Protein AF-A0A2S4LF96-F1 (afdb_monomer_lite)

Structure (mmCIF, N/CA/C/O backbone):
data_AF-A0A2S4LF96-F1
#
_entry.id   AF-A0A2S4LF96-F1
#
loop_
_atom_site.group_PDB
_atom_site.id
_atom_site.type_symbol
_atom_site.label_atom_id
_atom_site.label_alt_id
_atom_site.label_comp_id
_atom_site.label_asym_id
_atom_site.label_entity_id
_atom_site.label_seq_id
_atom_site.pdbx_PDB_ins_code
_atom_site.Cartn_x
_atom_site.Cartn_y
_atom_site.Cartn_z
_atom_site.occupancy
_atom_site.B_iso_or_equiv
_atom_site.auth_seq_id
_atom_site.auth_comp_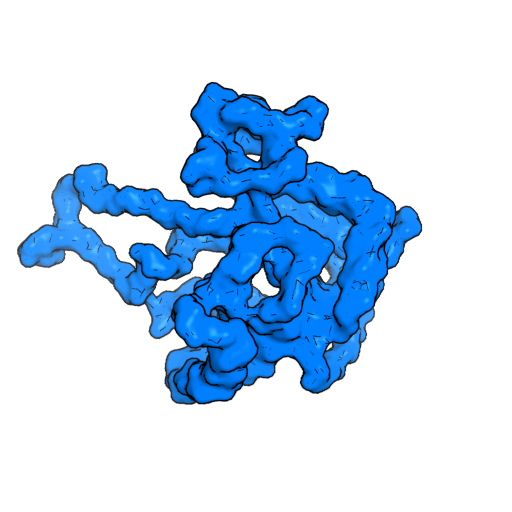id
_atom_site.auth_asym_id
_atom_site.auth_atom_id
_atom_site.pdbx_PDB_model_num
ATOM 1 N N . MET A 1 1 ? 20.107 1.970 29.780 1.00 40.75 1 MET A N 1
ATOM 2 C CA . MET A 1 1 ? 20.624 3.164 29.077 1.00 40.75 1 MET A CA 1
ATOM 3 C C . MET A 1 1 ? 21.604 2.679 28.027 1.00 40.75 1 MET A C 1
ATOM 5 O O . MET A 1 1 ? 22.740 2.392 28.362 1.00 40.75 1 MET A O 1
ATOM 9 N N . THR A 1 2 ? 21.141 2.461 26.798 1.00 47.41 2 THR A N 1
ATOM 10 C CA . THR A 1 2 ? 22.021 2.144 25.666 1.00 47.41 2 THR A CA 1
ATOM 11 C C . THR A 1 2 ? 22.550 3.448 25.090 1.00 47.41 2 THR A C 1
ATOM 13 O O . THR A 1 2 ? 21.786 4.395 24.893 1.00 47.41 2 THR A O 1
ATOM 16 N N . ASP A 1 3 ? 23.859 3.491 24.892 1.00 45.22 3 ASP A N 1
ATOM 17 C CA . ASP A 1 3 ? 24.618 4.649 24.450 1.00 45.22 3 ASP A CA 1
ATOM 18 C C . ASP A 1 3 ? 24.079 5.200 23.118 1.00 45.22 3 ASP A C 1
ATOM 20 O O . ASP A 1 3 ? 24.112 4.536 22.082 1.00 45.22 3 ASP A O 1
ATOM 24 N N . ARG A 1 4 ? 23.534 6.423 23.159 1.00 52.03 4 ARG A N 1
ATOM 25 C CA . ARG A 1 4 ? 22.997 7.140 21.990 1.00 52.03 4 ARG A CA 1
ATOM 26 C C . ARG A 1 4 ? 24.105 7.634 21.045 1.00 52.03 4 ARG A C 1
ATOM 28 O O . ARG A 1 4 ? 23.781 8.244 20.031 1.00 52.03 4 ARG A O 1
ATOM 35 N N . THR A 1 5 ? 25.381 7.405 21.365 1.00 52.53 5 THR A N 1
ATOM 36 C CA . THR A 1 5 ? 26.528 7.933 20.609 1.00 52.53 5 THR A CA 1
ATOM 37 C C . THR A 1 5 ? 27.086 6.984 19.547 1.00 52.53 5 THR A C 1
ATOM 39 O O . THR A 1 5 ? 27.978 7.381 18.799 1.00 52.53 5 THR A O 1
ATOM 42 N N . ALA A 1 6 ? 26.538 5.769 19.397 1.00 58.22 6 ALA A N 1
ATOM 43 C CA . ALA A 1 6 ? 26.890 4.907 18.269 1.00 58.22 6 ALA A CA 1
ATOM 44 C C . ALA A 1 6 ? 26.512 5.607 16.939 1.00 58.22 6 ALA A C 1
ATOM 46 O O . ALA A 1 6 ? 25.328 5.911 16.744 1.00 58.22 6 ALA A O 1
ATOM 47 N N . PRO A 1 7 ? 27.465 5.862 16.018 1.00 59.66 7 PRO A N 1
ATOM 48 C CA . PRO A 1 7 ? 27.241 6.675 14.815 1.00 59.66 7 PRO A CA 1
ATOM 49 C C . PRO A 1 7 ? 26.058 6.216 13.950 1.00 59.66 7 PRO A C 1
ATOM 51 O O . PRO A 1 7 ? 25.354 7.046 13.372 1.00 59.66 7 PRO A O 1
ATOM 54 N N . ASP A 1 8 ? 25.797 4.908 13.917 1.00 64.81 8 ASP A N 1
ATOM 55 C CA . ASP A 1 8 ? 24.712 4.310 13.133 1.00 64.81 8 ASP A CA 1
ATOM 56 C C . ASP A 1 8 ? 23.321 4.573 13.728 1.00 64.81 8 ASP A C 1
ATOM 58 O O . ASP A 1 8 ? 22.342 4.719 12.993 1.00 64.81 8 ASP A O 1
ATOM 62 N N . LEU A 1 9 ? 23.208 4.698 15.057 1.00 70.94 9 LEU A N 1
ATOM 63 C CA . LEU A 1 9 ? 21.930 4.991 15.711 1.00 70.94 9 LEU A CA 1
ATOM 64 C C . LEU A 1 9 ? 21.520 6.451 15.525 1.00 70.94 9 LEU A C 1
ATOM 66 O O . LEU A 1 9 ? 20.331 6.724 15.380 1.00 70.94 9 LEU A O 1
ATOM 70 N N . ALA A 1 10 ? 22.483 7.377 15.467 1.00 68.19 10 ALA A N 1
ATOM 71 C CA . ALA A 1 10 ? 22.222 8.812 15.325 1.00 68.19 10 ALA A CA 1
ATOM 72 C C . ALA A 1 10 ? 21.466 9.178 14.032 1.00 68.19 10 ALA A C 1
ATOM 74 O O . ALA A 1 10 ? 20.833 10.230 13.964 1.00 68.19 10 ALA A O 1
ATOM 75 N N . ARG A 1 11 ? 21.515 8.314 13.010 1.00 70.75 11 ARG A N 1
ATOM 76 C CA . ARG A 1 11 ? 20.823 8.492 11.720 1.00 70.75 11 ARG A CA 1
ATOM 77 C C . ARG A 1 11 ? 19.656 7.521 11.520 1.00 70.75 11 ARG A C 1
ATOM 79 O O . ARG A 1 11 ? 19.075 7.481 10.439 1.00 70.75 11 ARG A O 1
ATOM 86 N N . SER A 1 12 ? 19.320 6.730 12.537 1.00 73.62 12 SER A N 1
ATOM 87 C CA . SER A 1 12 ? 18.297 5.691 12.451 1.00 73.62 12 SER A CA 1
ATOM 88 C C . SER A 1 12 ? 16.893 6.227 12.746 1.00 73.62 12 SER A C 1
ATOM 90 O O . SER A 1 12 ? 16.686 6.999 13.683 1.00 73.62 12 SER A O 1
ATOM 92 N N . ASP A 1 13 ? 15.899 5.720 12.010 1.00 73.50 13 ASP A N 1
ATOM 93 C CA . ASP A 1 13 ? 14.475 5.945 12.286 1.00 73.50 13 ASP A CA 1
ATOM 94 C C . ASP A 1 13 ? 14.030 5.383 13.649 1.00 73.50 13 ASP A C 1
ATOM 96 O O . ASP A 1 13 ? 13.003 5.793 14.192 1.00 73.50 13 ASP A O 1
ATOM 100 N N . MET A 1 14 ? 14.812 4.469 14.234 1.00 76.00 14 MET A N 1
ATOM 101 C CA . MET A 1 14 ? 14.529 3.858 15.532 1.00 76.00 14 MET A CA 1
ATOM 102 C C . MET A 1 14 ? 14.480 4.877 16.673 1.00 76.00 14 MET A C 1
ATOM 104 O O . MET A 1 14 ? 13.735 4.665 17.629 1.00 76.00 14 MET A O 1
ATOM 108 N N . LEU A 1 15 ? 15.223 5.986 16.576 1.00 74.19 15 LEU A N 1
ATOM 109 C CA . LEU A 1 15 ? 15.225 7.023 17.611 1.00 74.19 15 LEU A CA 1
ATOM 110 C C . LEU A 1 15 ? 13.883 7.760 17.727 1.00 74.19 15 LEU A C 1
ATOM 112 O O . LEU A 1 15 ? 13.587 8.296 18.792 1.00 74.19 15 LEU A O 1
ATOM 116 N N . GLN A 1 16 ? 13.054 7.736 16.679 1.00 70.31 16 GLN A N 1
ATOM 117 C CA . GLN A 1 16 ? 11.720 8.347 16.675 1.00 70.31 16 GLN A CA 1
ATOM 118 C C . GLN A 1 16 ? 10.630 7.426 17.248 1.00 70.31 16 GLN A C 1
ATOM 120 O O . GLN A 1 16 ? 9.484 7.840 17.395 1.00 70.31 16 GLN A O 1
ATOM 125 N N . ARG A 1 17 ? 10.945 6.161 17.565 1.00 68.25 17 ARG A N 1
ATOM 126 C CA . ARG A 1 17 ? 9.957 5.163 18.012 1.00 68.25 17 ARG A CA 1
ATOM 127 C C . ARG A 1 17 ? 10.186 4.760 19.470 1.00 68.25 17 ARG A C 1
ATOM 129 O O . ARG A 1 17 ? 11.329 4.772 19.930 1.00 68.25 17 ARG A O 1
ATOM 136 N N . PRO A 1 18 ? 9.146 4.326 20.206 1.00 66.12 18 PRO A N 1
ATOM 137 C CA . PRO A 1 18 ? 9.334 3.744 21.530 1.00 66.12 18 PRO A CA 1
ATOM 138 C C . PRO A 1 18 ? 10.304 2.543 21.505 1.00 66.12 18 PRO A C 1
ATOM 140 O O . PRO A 1 18 ? 10.209 1.709 20.591 1.00 66.12 18 PRO A O 1
ATOM 143 N N . PRO A 1 19 ? 11.201 2.424 22.506 1.00 70.88 19 PRO A N 1
ATOM 144 C CA . PRO A 1 19 ? 11.263 3.240 23.728 1.00 70.88 19 PRO A CA 1
ATOM 145 C C . PRO A 1 19 ? 12.114 4.525 23.618 1.00 70.88 19 PRO A C 1
ATOM 147 O O . PRO A 1 19 ? 12.316 5.195 24.625 1.00 70.88 19 PRO A O 1
ATOM 150 N N . HIS A 1 20 ? 12.659 4.863 22.445 1.00 75.06 20 HIS A N 1
ATOM 151 C CA . HIS A 1 20 ? 13.590 5.988 22.284 1.00 75.06 20 HIS A CA 1
ATOM 152 C C . HIS A 1 20 ? 12.900 7.340 22.069 1.00 75.06 20 HIS A C 1
ATOM 154 O O . HIS A 1 20 ? 13.355 8.337 22.636 1.00 75.06 20 HIS A O 1
ATOM 160 N N . GLY A 1 21 ? 11.837 7.352 21.263 1.00 69.88 21 GLY A N 1
ATOM 161 C CA . GLY A 1 21 ? 10.990 8.513 20.996 1.00 69.88 21 GLY A CA 1
ATOM 162 C C . GLY A 1 21 ? 9.854 8.655 22.010 1.00 69.88 21 GLY A C 1
ATOM 163 O O . GLY A 1 21 ? 9.464 7.683 22.665 1.00 69.88 21 GLY A O 1
ATOM 164 N N . ALA A 1 22 ? 9.317 9.870 22.137 1.00 70.56 22 ALA A N 1
ATOM 165 C CA . ALA A 1 22 ? 8.169 10.135 22.995 1.00 70.56 22 ALA A CA 1
ATOM 166 C C . ALA A 1 22 ? 6.929 9.386 22.485 1.00 70.56 22 ALA A C 1
ATOM 168 O O . ALA A 1 22 ? 6.637 9.378 21.291 1.00 70.56 22 ALA A O 1
ATOM 169 N N . ALA A 1 23 ? 6.188 8.756 23.397 1.00 69.06 23 ALA A N 1
ATOM 170 C CA . ALA A 1 23 ? 4.899 8.173 23.061 1.00 69.06 23 ALA A CA 1
ATOM 171 C C . ALA A 1 23 ? 3.833 9.274 23.020 1.00 69.06 23 ALA A C 1
ATOM 173 O O . ALA A 1 23 ? 3.643 10.000 23.998 1.00 69.06 23 ALA A O 1
ATOM 174 N N . THR A 1 24 ? 3.107 9.374 21.910 1.00 68.62 24 THR A N 1
ATOM 175 C CA . THR A 1 24 ? 1.943 10.257 21.808 1.00 68.62 24 THR A CA 1
ATOM 176 C C . THR A 1 24 ? 0.766 9.641 22.562 1.00 68.62 24 THR A C 1
ATOM 178 O O . THR A 1 24 ? 0.486 8.446 22.444 1.00 68.62 24 THR A O 1
ATOM 181 N N . ARG A 1 25 ? 0.060 10.450 23.359 1.00 68.88 25 ARG A N 1
ATOM 182 C CA . ARG A 1 25 ? -1.119 9.999 24.106 1.00 68.88 25 ARG A CA 1
ATOM 183 C C . ARG A 1 25 ? -2.255 9.655 23.140 1.00 68.88 25 ARG A C 1
ATOM 185 O O . ARG A 1 25 ? -2.667 10.493 22.345 1.00 68.88 25 ARG A O 1
ATOM 192 N N . ALA A 1 26 ? -2.792 8.442 23.254 1.00 70.50 26 ALA A N 1
ATOM 193 C CA . ALA A 1 26 ? -3.979 8.036 22.510 1.00 70.50 26 ALA A CA 1
ATOM 194 C C . ALA A 1 26 ? -5.207 8.866 22.926 1.00 70.50 26 ALA A C 1
ATOM 196 O O . ALA A 1 26 ? -5.376 9.204 24.103 1.00 70.50 26 ALA A O 1
ATOM 197 N N . THR A 1 27 ? -6.079 9.162 21.963 1.00 78.00 27 THR A N 1
ATOM 198 C CA . THR A 1 27 ? -7.380 9.806 22.195 1.00 78.00 27 THR A CA 1
ATOM 199 C C . THR A 1 27 ? -8.500 8.939 21.619 1.00 78.00 27 THR A C 1
ATOM 201 O O . THR A 1 27 ? -8.236 7.956 20.930 1.00 78.00 27 THR A O 1
ATOM 204 N N . THR A 1 28 ? -9.754 9.289 21.904 1.00 79.06 28 THR A N 1
ATOM 205 C CA . THR A 1 28 ? -10.934 8.635 21.314 1.00 79.06 28 THR A CA 1
ATOM 206 C C . THR A 1 28 ? -11.357 9.249 19.979 1.00 79.06 28 THR A C 1
ATOM 208 O O . THR A 1 28 ? -12.313 8.773 19.369 1.00 79.06 28 THR A O 1
ATOM 211 N N . ARG A 1 29 ? -10.687 10.314 19.520 1.00 84.12 29 ARG A N 1
ATOM 212 C CA . ARG A 1 29 ? -10.987 10.929 18.225 1.00 84.12 29 ARG A CA 1
ATOM 213 C C . ARG A 1 29 ? -10.381 10.087 17.096 1.00 84.12 29 ARG A C 1
ATOM 215 O O . ARG A 1 29 ? -9.238 9.650 17.238 1.00 84.12 29 ARG A O 1
ATOM 222 N N . PRO A 1 30 ? -11.107 9.887 15.979 1.00 87.06 30 PRO A N 1
ATOM 223 C CA . PRO A 1 30 ? -10.528 9.372 14.743 1.00 87.06 30 PRO A CA 1
ATOM 224 C C . PRO A 1 30 ? -9.278 10.162 14.356 1.00 87.06 30 PRO A C 1
ATOM 226 O O . PRO A 1 30 ? -9.307 11.393 14.38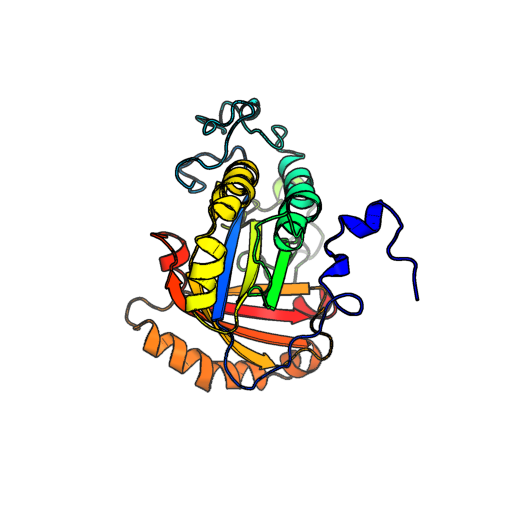4 1.00 87.06 30 PRO A O 1
ATOM 229 N N . LEU A 1 31 ? -8.207 9.469 13.972 1.00 91.38 31 LEU A N 1
ATOM 230 C CA . LEU A 1 31 ? -7.042 10.126 13.383 1.00 91.38 31 LEU A CA 1
ATOM 231 C C . LEU A 1 31 ? -7.355 10.554 11.949 1.00 91.38 31 LEU A C 1
ATOM 233 O O . LEU A 1 31 ? -8.162 9.922 11.254 1.00 91.38 31 LEU A O 1
ATOM 237 N N . ILE A 1 32 ? -6.679 11.607 11.499 1.00 95.31 32 ILE A N 1
ATOM 238 C CA . ILE A 1 32 ? -6.633 11.957 10.083 1.00 95.31 32 ILE A CA 1
ATOM 239 C C . ILE A 1 32 ? -5.425 11.262 9.474 1.00 95.31 32 ILE A C 1
ATOM 241 O O . ILE A 1 32 ? -4.334 11.279 10.041 1.00 95.31 32 ILE A O 1
ATOM 245 N N . VAL A 1 33 ? -5.623 10.611 8.334 1.00 95.56 33 VAL A N 1
ATOM 246 C CA . VAL A 1 33 ? -4.593 9.789 7.705 1.00 95.56 33 VAL A CA 1
ATOM 247 C C . VAL A 1 33 ? -4.446 10.115 6.230 1.00 95.56 33 VAL A C 1
ATOM 249 O O . VAL A 1 33 ? -5.430 10.428 5.558 1.00 95.56 33 VAL A O 1
ATOM 252 N N . THR A 1 34 ? -3.230 9.981 5.710 1.00 95.38 34 THR A N 1
ATOM 253 C CA . THR A 1 34 ? -2.961 9.945 4.268 1.00 95.38 34 THR A CA 1
ATOM 254 C C . THR A 1 34 ? -2.674 8.499 3.844 1.00 95.38 34 THR A C 1
ATOM 256 O O . THR A 1 34 ? -1.548 8.010 3.977 1.00 95.38 34 THR A O 1
ATOM 259 N N . PRO A 1 35 ? -3.707 7.748 3.411 1.00 96.38 35 PRO A N 1
ATOM 260 C CA . PRO A 1 35 ? -3.528 6.424 2.837 1.00 96.38 35 PRO A CA 1
ATOM 261 C C . PRO A 1 35 ? -2.989 6.530 1.407 1.00 96.38 35 PRO A C 1
ATOM 263 O O . PRO A 1 35 ? -3.709 6.864 0.464 1.00 96.38 35 PRO A O 1
ATOM 266 N N . THR A 1 36 ? -1.721 6.184 1.243 1.00 95.69 36 THR A N 1
ATOM 267 C CA . THR A 1 36 ? -0.988 6.328 -0.014 1.00 95.69 36 THR A CA 1
ATOM 268 C C . THR A 1 36 ? -0.689 4.953 -0.592 1.00 95.69 36 THR A C 1
ATOM 270 O O . THR A 1 36 ? 0.225 4.260 -0.153 1.00 95.69 36 THR A O 1
ATOM 273 N N . PHE A 1 37 ? -1.449 4.524 -1.594 1.00 97.25 37 PHE A N 1
ATOM 274 C CA . PHE A 1 37 ? -1.079 3.363 -2.389 1.00 97.25 37 PHE A CA 1
ATOM 275 C C . PHE A 1 37 ? 0.024 3.741 -3.365 1.00 97.25 37 PHE A C 1
ATOM 277 O O . PHE A 1 37 ? -0.059 4.766 -4.037 1.00 97.25 37 PHE A O 1
ATOM 284 N N . VAL A 1 38 ? 1.045 2.896 -3.459 1.00 96.88 38 VAL A N 1
ATOM 285 C CA . VAL A 1 38 ? 2.215 3.153 -4.299 1.00 96.88 38 VAL A CA 1
ATOM 286 C C . VAL A 1 38 ? 2.356 2.077 -5.362 1.00 96.88 38 VAL A C 1
ATOM 288 O O . VAL A 1 38 ? 2.096 0.894 -5.130 1.00 96.88 38 VAL A O 1
ATOM 291 N N . SER A 1 39 ? 2.782 2.485 -6.550 1.00 96.12 39 SER A N 1
ATOM 292 C CA . SER A 1 39 ? 3.259 1.584 -7.596 1.00 96.12 39 SER A CA 1
ATOM 293 C C . SER A 1 39 ? 4.750 1.796 -7.791 1.00 96.12 39 SER A C 1
ATOM 295 O O . SER A 1 39 ? 5.219 2.937 -7.835 1.00 96.12 39 SER A O 1
ATOM 297 N N . ARG A 1 40 ? 5.504 0.700 -7.888 1.00 95.81 40 ARG A N 1
ATOM 298 C CA . ARG A 1 40 ? 6.954 0.788 -8.055 1.00 95.81 40 ARG A CA 1
ATOM 299 C C . ARG A 1 40 ? 7.313 1.430 -9.391 1.00 95.81 40 ARG A C 1
ATOM 301 O O . ARG A 1 40 ? 6.606 1.222 -10.380 1.00 95.81 40 ARG A O 1
ATOM 308 N N . SER A 1 41 ? 8.429 2.146 -9.427 1.00 95.00 41 SER A N 1
ATOM 309 C CA . SER A 1 41 ? 9.128 2.418 -10.684 1.00 95.00 41 SER A CA 1
ATOM 310 C C . SER A 1 41 ? 9.472 1.091 -11.365 1.00 95.00 41 SER A C 1
ATOM 312 O O . SER A 1 41 ? 10.045 0.197 -10.744 1.00 95.00 41 SER A O 1
ATOM 314 N N . ASP A 1 42 ? 9.031 0.925 -12.610 1.00 94.31 42 ASP A N 1
ATOM 315 C CA . ASP A 1 42 ? 9.274 -0.265 -13.424 1.00 94.31 42 ASP A CA 1
ATOM 316 C C . ASP A 1 42 ? 9.177 0.047 -14.925 1.00 94.31 42 ASP A C 1
ATOM 318 O O . ASP A 1 42 ? 8.863 1.169 -15.346 1.00 94.31 42 ASP A O 1
ATOM 322 N N . ASP A 1 43 ? 9.436 -0.985 -15.719 1.00 94.12 43 ASP A N 1
ATOM 323 C CA . ASP A 1 43 ? 9.418 -1.019 -17.176 1.00 94.12 43 ASP A CA 1
ATOM 324 C C . ASP A 1 43 ? 8.012 -1.188 -17.777 1.00 94.12 43 ASP A C 1
ATOM 326 O O . ASP A 1 43 ? 7.860 -1.345 -18.985 1.00 94.12 43 ASP A O 1
ATOM 330 N N . SER A 1 44 ? 6.937 -1.122 -16.982 1.00 92.75 44 SER A N 1
ATOM 331 C CA . SER A 1 44 ? 5.594 -1.334 -17.528 1.00 92.75 44 SER A CA 1
ATOM 332 C C . SER A 1 44 ? 5.204 -0.225 -18.523 1.00 92.75 44 SER A C 1
ATOM 334 O O . SER A 1 44 ? 5.406 0.969 -18.239 1.00 92.75 44 SER A O 1
ATOM 336 N N . PRO A 1 45 ? 4.537 -0.567 -19.643 1.00 91.25 45 PRO A N 1
ATOM 337 C CA . PRO A 1 45 ? 4.011 0.424 -20.576 1.00 91.25 45 PRO A CA 1
ATOM 338 C C . PRO A 1 45 ? 2.866 1.233 -19.940 1.00 91.25 45 PRO A C 1
ATOM 340 O O . PRO A 1 45 ? 2.178 0.763 -19.024 1.00 91.25 45 PRO A O 1
ATOM 343 N N . LEU A 1 46 ? 2.666 2.471 -20.407 1.00 88.00 46 LEU A N 1
ATOM 344 C CA . LEU A 1 46 ? 1.695 3.421 -19.834 1.00 88.00 46 LEU A CA 1
ATOM 345 C C . LEU A 1 46 ? 0.251 2.914 -19.918 1.00 88.00 46 LEU A C 1
ATOM 347 O O . LEU A 1 46 ? -0.538 3.157 -19.010 1.00 88.00 46 LEU A O 1
ATOM 351 N N . GLU A 1 47 ? -0.076 2.154 -20.960 1.00 89.00 47 GLU A N 1
ATOM 352 C CA . GLU A 1 47 ? -1.401 1.574 -21.185 1.00 89.00 47 GLU A CA 1
ATOM 353 C C . GLU A 1 47 ? -1.733 0.477 -20.164 1.00 89.00 47 GLU A C 1
ATOM 355 O O . GLU A 1 47 ? -2.903 0.181 -19.926 1.00 89.00 47 GLU A O 1
ATOM 360 N N . ARG A 1 48 ? -0.710 -0.139 -19.553 1.00 88.62 48 ARG A N 1
ATOM 361 C CA . ARG A 1 48 ? -0.885 -1.161 -18.511 1.00 88.62 48 ARG A CA 1
ATOM 362 C C . ARG A 1 48 ? -0.838 -0.580 -17.109 1.00 88.62 48 ARG A C 1
ATOM 364 O O . ARG A 1 48 ? -1.549 -1.071 -16.234 1.00 88.62 48 ARG A O 1
ATOM 371 N N . ARG A 1 49 ? 0.022 0.416 -16.873 1.00 91.50 49 ARG A N 1
ATOM 372 C CA . ARG A 1 49 ? 0.174 1.047 -15.558 1.00 91.50 49 ARG A CA 1
ATOM 373 C C . ARG A 1 49 ? 0.250 2.569 -15.682 1.00 91.50 49 ARG A C 1
ATOM 375 O O . ARG A 1 49 ? 1.158 3.058 -16.366 1.00 91.50 49 ARG A O 1
ATOM 382 N N . PRO A 1 50 ? -0.618 3.315 -14.974 1.00 91.50 50 PRO A N 1
ATOM 383 C CA . PRO A 1 50 ? -0.556 4.772 -14.952 1.00 91.50 50 PRO A CA 1
ATOM 384 C C . PRO A 1 50 ? 0.775 5.250 -14.370 1.00 91.50 50 PRO A C 1
ATOM 386 O O . PRO A 1 50 ? 1.479 4.499 -13.691 1.00 91.50 50 PRO A O 1
ATOM 389 N N . ARG A 1 51 ? 1.130 6.497 -14.669 1.00 93.06 51 ARG A N 1
ATOM 390 C CA . ARG A 1 51 ? 2.344 7.152 -14.185 1.00 93.06 51 ARG A CA 1
ATOM 391 C C . ARG A 1 51 ? 2.032 8.600 -13.848 1.00 93.06 51 ARG A C 1
ATOM 393 O O . ARG A 1 51 ? 1.423 9.286 -14.669 1.00 93.06 51 ARG A O 1
ATOM 400 N N . ASP A 1 52 ? 2.510 9.055 -12.699 1.00 93.19 52 ASP A N 1
ATOM 401 C CA . ASP A 1 52 ? 2.389 10.455 -12.310 1.00 93.19 52 ASP A CA 1
ATOM 402 C C . ASP A 1 52 ? 3.317 11.349 -13.150 1.00 93.19 52 ASP A C 1
ATOM 404 O O . ASP A 1 52 ? 4.415 10.928 -13.542 1.00 93.19 52 ASP A O 1
ATOM 408 N N . PRO A 1 53 ? 2.919 12.599 -13.441 1.00 90.56 53 PRO A N 1
ATOM 409 C CA . PRO A 1 53 ? 3.789 13.551 -14.119 1.00 90.56 53 PRO A CA 1
ATOM 410 C C . PRO A 1 53 ? 5.125 13.734 -13.383 1.00 90.56 53 PRO A C 1
ATOM 412 O O . PRO A 1 53 ? 5.161 14.052 -12.197 1.00 90.56 53 PRO A O 1
ATOM 415 N N . GLY A 1 54 ? 6.239 13.559 -14.099 1.00 91.38 54 GLY A N 1
ATOM 416 C CA . GLY A 1 54 ? 7.586 13.702 -13.534 1.00 91.38 54 GLY A CA 1
ATOM 417 C C . GLY A 1 54 ? 8.083 12.508 -12.710 1.00 91.38 54 GLY A C 1
ATOM 418 O O . GLY A 1 54 ? 9.206 12.568 -12.223 1.00 91.38 54 GLY A O 1
ATOM 419 N N . SER A 1 55 ? 7.296 11.437 -12.573 1.00 93.88 55 SER A N 1
ATOM 420 C CA . SER A 1 55 ? 7.676 10.208 -11.859 1.00 93.88 55 SER A CA 1
ATOM 421 C C . SER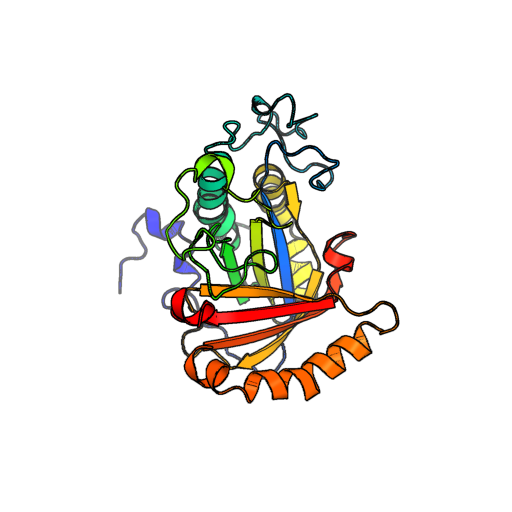 A 1 55 ? 8.280 9.148 -12.788 1.00 93.88 55 SER A C 1
ATOM 423 O O . SER A 1 55 ? 8.289 9.317 -14.015 1.00 93.88 55 SER A O 1
ATOM 425 N N . ASN A 1 56 ? 8.771 8.046 -12.204 1.00 93.88 56 ASN A N 1
ATOM 426 C CA . ASN A 1 56 ? 9.534 6.990 -12.881 1.00 93.88 56 ASN A CA 1
ATOM 427 C C . ASN A 1 56 ? 10.713 7.574 -13.679 1.00 93.88 56 ASN A C 1
ATOM 429 O O . ASN A 1 56 ? 10.739 7.505 -14.913 1.00 93.88 56 ASN A O 1
ATOM 433 N N . VAL A 1 57 ? 11.620 8.262 -12.983 1.00 93.94 57 VAL A N 1
ATOM 434 C CA . VAL A 1 57 ? 12.756 8.956 -13.609 1.00 93.94 57 VAL A CA 1
ATOM 435 C C . VAL A 1 57 ? 13.922 8.022 -13.933 1.00 93.94 57 VAL A C 1
ATOM 437 O O . VAL A 1 57 ? 14.054 6.936 -13.365 1.00 93.94 57 VAL A O 1
ATOM 440 N N . GLY A 1 58 ? 14.766 8.461 -14.861 1.00 91.94 58 GLY A N 1
ATOM 441 C CA . GLY A 1 58 ? 16.066 7.881 -15.153 1.00 91.94 58 GLY A CA 1
ATOM 442 C C . GLY A 1 58 ? 17.192 8.506 -14.343 1.00 91.94 58 GLY A C 1
ATOM 443 O O . GLY A 1 58 ? 16.986 9.393 -13.514 1.00 91.94 58 GLY A O 1
ATOM 444 N N . ARG A 1 59 ? 18.414 8.015 -14.570 1.00 88.38 59 ARG A N 1
ATOM 445 C CA . ARG A 1 59 ? 19.617 8.440 -13.828 1.00 88.38 59 ARG A CA 1
ATOM 446 C C . ARG A 1 59 ? 19.997 9.904 -14.062 1.00 88.38 59 ARG A C 1
ATOM 448 O O . ARG A 1 59 ? 20.736 10.477 -13.272 1.00 88.38 59 ARG A O 1
ATOM 455 N N . ASP A 1 60 ? 19.484 10.501 -15.131 1.00 89.19 60 ASP A N 1
ATOM 456 C CA . ASP A 1 60 ? 19.602 11.925 -15.446 1.00 89.19 60 ASP A CA 1
ATOM 457 C C . ASP A 1 60 ? 18.543 12.794 -14.733 1.00 89.19 60 ASP A C 1
ATOM 459 O O . ASP A 1 60 ? 18.502 14.009 -14.931 1.00 89.19 60 ASP A O 1
ATOM 463 N N . GLY A 1 61 ? 17.671 12.181 -13.922 1.00 88.38 61 GLY A N 1
ATOM 464 C CA . GLY A 1 61 ? 16.589 12.840 -13.194 1.00 88.38 61 GLY A CA 1
ATOM 465 C C . GLY A 1 61 ? 15.367 13.194 -14.047 1.00 88.38 61 GLY A C 1
ATOM 466 O O . GLY A 1 61 ? 14.438 13.826 -13.541 1.00 88.38 61 GLY A O 1
ATOM 467 N N . ARG A 1 62 ? 15.331 12.806 -15.328 1.00 90.31 62 ARG A N 1
ATOM 468 C CA . ARG A 1 62 ? 14.193 13.050 -16.229 1.00 90.31 62 ARG A CA 1
ATOM 469 C C . ARG A 1 62 ? 13.288 11.827 -16.279 1.00 90.31 62 ARG A C 1
ATOM 471 O O . ARG A 1 62 ? 13.745 10.711 -16.085 1.00 90.31 62 ARG A O 1
ATOM 478 N N . SER A 1 63 ? 11.996 12.004 -16.561 1.00 90.06 63 SER A N 1
ATOM 479 C CA . SER A 1 63 ? 11.079 10.864 -16.709 1.00 90.06 63 SER A CA 1
ATOM 480 C C . SER A 1 63 ? 11.577 9.878 -17.768 1.00 90.06 63 SER A C 1
ATOM 482 O O . SER A 1 63 ? 11.817 10.270 -18.911 1.00 90.06 63 SER A O 1
ATOM 484 N N . ALA A 1 64 ? 11.656 8.593 -17.414 1.00 90.69 64 ALA A N 1
ATOM 485 C CA . ALA A 1 64 ? 12.038 7.542 -18.345 1.00 90.69 64 ALA A CA 1
ATOM 486 C C . ALA A 1 64 ? 11.004 7.450 -19.480 1.00 90.69 64 ALA A C 1
ATOM 488 O O . ALA A 1 64 ? 9.795 7.320 -19.249 1.00 90.69 64 ALA A O 1
ATOM 489 N N . MET A 1 65 ? 11.460 7.558 -20.725 1.00 88.19 65 MET A N 1
ATOM 490 C CA . MET A 1 65 ? 10.590 7.526 -21.898 1.00 88.19 65 MET A CA 1
ATOM 491 C C . MET A 1 65 ? 10.489 6.101 -22.433 1.00 88.19 65 MET A C 1
ATOM 493 O O . MET A 1 65 ? 11.504 5.499 -22.756 1.00 88.19 65 MET A O 1
ATOM 497 N N . ARG A 1 66 ? 9.258 5.586 -22.567 1.00 87.81 66 ARG A N 1
ATOM 498 C CA . ARG A 1 66 ? 8.969 4.221 -23.063 1.00 87.81 66 ARG A CA 1
ATOM 499 C C . ARG A 1 66 ? 9.811 3.152 -22.344 1.00 87.81 66 ARG A C 1
ATOM 501 O O . ARG A 1 66 ? 10.595 2.453 -22.988 1.00 87.81 66 ARG A O 1
ATOM 508 N N . PRO A 1 67 ? 9.682 3.044 -21.009 1.00 89.69 67 PRO A N 1
ATOM 509 C CA . PRO A 1 67 ? 10.534 2.158 -20.222 1.00 89.69 67 PRO A CA 1
ATOM 510 C C . PRO A 1 67 ? 10.307 0.671 -20.561 1.00 89.69 67 PRO A C 1
ATOM 512 O O . PRO A 1 67 ? 11.176 -0.141 -20.293 1.00 89.69 67 PRO A O 1
ATOM 515 N N . ASP A 1 68 ? 9.213 0.329 -21.251 1.00 92.38 68 ASP A N 1
ATOM 516 C CA . ASP A 1 68 ? 8.936 -0.996 -21.828 1.00 92.38 68 ASP A CA 1
ATOM 517 C C . ASP A 1 68 ? 9.868 -1.381 -22.988 1.00 92.38 68 ASP A C 1
ATOM 519 O O . ASP A 1 68 ? 9.993 -2.556 -23.326 1.00 92.38 68 ASP A O 1
ATOM 523 N N . ARG A 1 69 ? 10.499 -0.390 -23.625 1.00 92.94 69 ARG A N 1
ATOM 524 C CA . ARG A 1 69 ? 11.471 -0.573 -24.717 1.00 92.94 69 ARG A CA 1
ATOM 525 C C . ARG A 1 69 ? 12.897 -0.250 -24.298 1.00 92.94 69 ARG A C 1
ATOM 527 O O . ARG A 1 69 ? 13.827 -0.719 -24.944 1.00 92.94 69 ARG A O 1
ATOM 534 N N . HIS A 1 70 ? 13.029 0.569 -23.260 1.00 91.81 70 HIS A N 1
ATOM 535 C CA . HIS A 1 70 ? 14.287 1.072 -22.723 1.00 91.81 70 HIS A CA 1
ATOM 536 C C . HIS A 1 70 ? 14.319 0.875 -21.201 1.00 91.81 70 HIS A C 1
ATOM 538 O O . HIS A 1 70 ? 14.292 1.864 -20.459 1.00 91.81 70 HIS A O 1
ATOM 544 N N . PRO A 1 71 ? 14.302 -0.374 -20.703 1.00 92.12 71 PRO A N 1
ATOM 545 C CA . PRO A 1 71 ? 14.313 -0.638 -19.265 1.00 92.12 71 PRO A CA 1
ATOM 546 C C . PRO A 1 71 ? 15.569 -0.073 -18.583 1.00 92.12 71 PRO A C 1
ATOM 548 O O . PRO A 1 71 ? 15.494 0.381 -17.444 1.00 92.12 71 PRO A O 1
ATOM 551 N N . GLU A 1 72 ? 16.692 0.032 -19.305 1.00 93.06 72 GLU A N 1
ATOM 552 C CA . GLU A 1 72 ? 17.931 0.687 -18.867 1.00 93.06 72 GLU A CA 1
ATOM 553 C C . GLU A 1 72 ? 17.760 2.165 -18.487 1.00 93.06 72 GLU A C 1
ATOM 555 O O . GLU A 1 72 ? 18.589 2.722 -17.765 1.00 93.06 72 GLU A O 1
ATOM 560 N N . ALA A 1 73 ? 16.684 2.803 -18.956 1.00 90.69 73 ALA A N 1
ATOM 561 C CA . ALA A 1 73 ? 16.361 4.180 -18.621 1.00 90.69 73 ALA A CA 1
ATOM 562 C C . ALA A 1 73 ? 15.725 4.327 -17.230 1.00 90.69 73 ALA A C 1
ATOM 564 O O . ALA A 1 73 ? 15.621 5.453 -16.754 1.00 90.69 73 ALA A O 1
ATOM 565 N N . VAL A 1 74 ? 15.293 3.245 -16.569 1.00 92.94 74 VAL A N 1
ATOM 566 C CA . VAL A 1 74 ? 14.761 3.301 -15.197 1.00 92.94 74 VAL A CA 1
ATOM 567 C C . VAL A 1 74 ? 15.920 3.475 -14.212 1.00 92.94 74 VAL A C 1
ATOM 569 O O . VAL A 1 74 ? 16.876 2.703 -14.214 1.00 92.94 74 VAL A O 1
ATOM 572 N N . ALA A 1 75 ? 15.852 4.499 -13.355 1.00 93.75 75 ALA A N 1
ATOM 573 C CA . ALA A 1 75 ? 16.964 4.846 -12.469 1.00 93.75 75 ALA A CA 1
ATOM 574 C C . ALA A 1 75 ? 17.314 3.744 -11.462 1.00 93.75 75 ALA A C 1
ATOM 576 O O . ALA A 1 75 ? 18.496 3.486 -11.232 1.00 93.75 75 ALA A O 1
ATOM 577 N N . LEU A 1 76 ? 16.288 3.153 -10.841 1.00 94.06 76 LEU A N 1
ATOM 578 C CA . LEU A 1 76 ? 16.455 2.310 -9.661 1.00 94.06 76 LEU A CA 1
ATOM 579 C C . LEU A 1 76 ? 17.001 0.924 -10.011 1.00 94.06 76 LEU A C 1
ATOM 581 O O . LEU A 1 76 ? 18.078 0.560 -9.552 1.00 94.06 76 LEU A O 1
ATOM 585 N N . GLU A 1 77 ? 16.270 0.174 -10.833 1.00 95.19 77 GLU A N 1
ATOM 586 C CA . GLU A 1 77 ? 16.648 -1.177 -11.236 1.00 95.19 77 GLU A CA 1
ATOM 587 C C . GLU A 1 77 ? 16.134 -1.473 -12.649 1.00 95.19 77 GLU A C 1
ATOM 589 O O . GLU A 1 77 ? 14.918 -1.593 -12.832 1.00 95.19 77 GLU A O 1
ATOM 594 N N . PRO A 1 78 ? 17.027 -1.546 -13.650 1.00 92.44 78 PRO A N 1
ATOM 595 C CA . PRO A 1 78 ? 16.639 -1.841 -15.020 1.00 92.44 78 PRO A CA 1
ATOM 596 C C . PRO A 1 78 ? 16.434 -3.335 -15.304 1.00 92.44 78 PRO A C 1
ATOM 598 O O . PRO A 1 78 ? 15.811 -3.645 -16.314 1.00 92.44 78 PRO A O 1
ATOM 601 N N . ASP A 1 79 ? 16.934 -4.266 -14.477 1.00 94.62 79 ASP A N 1
ATOM 602 C CA . ASP A 1 79 ? 16.671 -5.701 -14.664 1.00 94.62 79 ASP A CA 1
ATOM 603 C C . ASP A 1 79 ? 15.266 -6.058 -14.142 1.00 94.62 79 ASP A C 1
ATOM 605 O O . ASP A 1 79 ? 15.027 -6.015 -12.926 1.00 94.62 79 ASP A O 1
ATOM 609 N N . PRO A 1 80 ? 14.318 -6.474 -15.007 1.00 90.44 80 PRO A N 1
ATOM 610 C CA . PRO A 1 80 ? 12.966 -6.816 -14.572 1.00 90.44 80 PRO A CA 1
ATOM 611 C C . PRO A 1 80 ? 12.914 -7.966 -13.556 1.00 90.44 80 PRO A C 1
ATOM 613 O O . PRO A 1 80 ? 11.944 -8.049 -12.796 1.00 90.44 80 PRO A O 1
ATOM 616 N N . ASN A 1 81 ? 13.939 -8.828 -13.516 1.00 92.75 81 ASN A N 1
ATOM 617 C CA . ASN A 1 81 ? 14.044 -9.930 -12.557 1.00 92.75 81 ASN A CA 1
ATOM 618 C C . ASN A 1 81 ? 14.450 -9.476 -11.150 1.00 92.75 81 ASN A C 1
ATOM 620 O O . ASN A 1 81 ? 14.238 -10.230 -10.207 1.00 92.75 81 ASN A O 1
ATOM 624 N N . LEU A 1 82 ? 15.033 -8.281 -11.008 1.00 96.06 82 LEU A N 1
ATOM 625 C CA . LEU A 1 82 ? 15.479 -7.713 -9.727 1.00 96.06 82 LEU A CA 1
ATOM 626 C C . LEU A 1 82 ? 14.647 -6.498 -9.299 1.00 96.06 82 LEU A C 1
ATOM 628 O O . LEU A 1 82 ? 14.708 -6.054 -8.148 1.00 96.06 82 LEU A O 1
ATOM 632 N N . ALA A 1 83 ? 13.868 -5.934 -10.225 1.00 94.38 83 ALA A N 1
ATOM 633 C CA . ALA A 1 83 ? 13.182 -4.665 -10.031 1.00 94.38 83 ALA A CA 1
ATOM 634 C C . ALA A 1 83 ? 12.201 -4.654 -8.852 1.00 94.38 83 ALA A C 1
ATOM 636 O O . ALA A 1 83 ? 11.952 -3.591 -8.284 1.00 94.38 83 ALA A O 1
ATOM 637 N N . PHE A 1 84 ? 11.619 -5.797 -8.458 1.00 94.88 84 PHE A N 1
ATOM 638 C CA . PHE A 1 84 ? 10.764 -5.828 -7.266 1.00 94.88 84 PHE A CA 1
ATOM 639 C C . PHE A 1 84 ? 11.584 -5.734 -5.986 1.00 94.88 84 PHE A C 1
ATOM 641 O O . PHE A 1 84 ? 11.289 -4.905 -5.134 1.00 94.88 84 PHE A O 1
ATOM 648 N N . GLU A 1 85 ? 12.591 -6.589 -5.865 1.00 96.19 85 GLU A N 1
ATOM 649 C CA . GLU A 1 85 ? 13.411 -6.784 -4.681 1.00 96.19 85 GLU A CA 1
ATOM 650 C C . GLU A 1 85 ? 14.227 -5.529 -4.384 1.00 96.19 85 GLU A C 1
ATOM 652 O O . GLU A 1 85 ? 14.297 -5.084 -3.236 1.00 96.19 85 GLU A O 1
ATOM 657 N N . HIS A 1 86 ? 14.803 -4.921 -5.423 1.00 97.00 86 HIS A N 1
ATOM 658 C CA . HIS A 1 86 ? 15.553 -3.683 -5.274 1.00 97.00 86 HIS A CA 1
ATOM 659 C C . HIS A 1 86 ? 14.623 -2.527 -4.886 1.00 97.00 86 HIS A C 1
ATOM 661 O O . HIS A 1 86 ? 14.929 -1.789 -3.949 1.00 97.00 86 HIS A O 1
ATOM 667 N N . TRP A 1 87 ? 13.449 -2.407 -5.517 1.00 97.19 87 TRP A N 1
ATOM 668 C CA . TRP A 1 87 ? 12.457 -1.409 -5.112 1.00 97.19 87 TRP A CA 1
ATOM 669 C C . TRP A 1 87 ? 11.998 -1.585 -3.665 1.00 97.19 87 TRP A C 1
ATOM 671 O O . TRP A 1 87 ? 11.963 -0.612 -2.912 1.00 97.19 87 TRP A O 1
ATOM 681 N N . ASP A 1 88 ? 11.688 -2.814 -3.263 1.00 96.81 88 ASP A N 1
ATOM 682 C CA . ASP A 1 88 ? 11.236 -3.144 -1.914 1.00 96.81 88 ASP A CA 1
ATOM 683 C C . ASP A 1 88 ? 12.293 -2.759 -0.868 1.00 96.81 88 ASP A C 1
ATOM 685 O O . ASP A 1 88 ? 12.014 -2.030 0.093 1.00 96.81 88 ASP A O 1
ATOM 689 N N . ALA A 1 89 ? 13.546 -3.153 -1.120 1.00 97.06 89 ALA A N 1
ATOM 690 C CA . ALA A 1 89 ? 14.679 -2.807 -0.278 1.00 97.06 89 ALA A CA 1
ATOM 691 C C . ALA A 1 89 ? 14.914 -1.293 -0.227 1.00 97.06 89 ALA A C 1
ATOM 693 O O . ALA A 1 89 ? 15.127 -0.753 0.860 1.00 97.06 89 ALA A O 1
ATOM 694 N N . TYR A 1 90 ? 14.851 -0.599 -1.365 1.00 96.69 90 TYR A N 1
ATOM 695 C CA . TYR A 1 90 ? 15.026 0.849 -1.430 1.00 96.69 90 TYR A CA 1
ATOM 696 C C . TYR A 1 90 ? 13.927 1.574 -0.654 1.00 96.69 90 TYR A C 1
ATOM 698 O O . TYR A 1 90 ? 14.213 2.434 0.185 1.00 96.69 90 TYR A O 1
ATOM 706 N N . TRP A 1 91 ? 12.666 1.193 -0.865 1.00 96.12 91 TRP A N 1
ATOM 707 C CA . TRP A 1 91 ? 11.539 1.820 -0.191 1.00 96.12 91 TRP A CA 1
ATOM 708 C C . TRP A 1 91 ? 11.634 1.654 1.331 1.00 96.12 91 TRP A C 1
ATOM 710 O O . TRP A 1 91 ? 11.477 2.629 2.075 1.00 96.12 91 TRP A O 1
ATOM 720 N N . ARG A 1 92 ? 11.984 0.449 1.800 1.00 93.62 92 ARG A N 1
ATOM 721 C CA . ARG A 1 92 ? 12.091 0.153 3.233 1.00 93.62 92 ARG A CA 1
ATOM 722 C C . ARG A 1 92 ? 13.309 0.789 3.895 1.00 93.62 92 ARG A C 1
ATOM 724 O O . ARG A 1 92 ? 13.209 1.257 5.031 1.00 93.62 92 ARG A O 1
ATOM 731 N N . LYS A 1 93 ? 14.469 0.718 3.234 1.00 92.50 93 LYS A N 1
ATOM 732 C CA . LYS A 1 93 ? 15.786 0.978 3.845 1.00 92.50 93 LYS A CA 1
ATOM 733 C C . LYS A 1 93 ? 16.361 2.351 3.502 1.00 92.50 93 LYS A C 1
ATOM 735 O O . LYS A 1 93 ? 17.248 2.803 4.215 1.00 92.50 93 LYS A O 1
ATOM 740 N N . VAL A 1 94 ? 15.874 3.008 2.447 1.00 91.69 94 VAL A N 1
ATOM 741 C CA . VAL A 1 94 ? 16.380 4.314 1.986 1.00 91.69 94 VAL A CA 1
ATOM 742 C C . VAL A 1 94 ? 15.293 5.381 2.048 1.00 91.69 94 VAL A C 1
ATOM 744 O O . VAL A 1 94 ? 15.475 6.387 2.728 1.00 91.69 94 VAL A O 1
ATOM 747 N N . HIS A 1 95 ? 14.148 5.155 1.401 1.00 92.56 95 HIS A N 1
ATOM 748 C CA . HIS A 1 95 ? 13.048 6.125 1.391 1.00 92.56 95 HIS A CA 1
ATOM 749 C C . HIS A 1 95 ? 12.385 6.256 2.771 1.00 92.56 95 HIS A C 1
ATOM 751 O O . HIS A 1 95 ? 12.225 7.358 3.290 1.00 92.56 95 HIS A O 1
ATOM 757 N N . GLY A 1 96 ? 12.039 5.131 3.404 1.00 88.31 96 GLY A N 1
ATOM 758 C CA . GLY A 1 96 ? 11.323 5.108 4.682 1.00 88.31 96 GLY A CA 1
ATOM 759 C C . GLY A 1 96 ? 11.983 5.891 5.814 1.00 88.31 96 GLY A C 1
ATOM 760 O O . GLY A 1 96 ? 11.308 6.709 6.444 1.00 88.31 96 GLY A O 1
ATOM 761 N N . PRO A 1 97 ? 13.297 5.720 6.055 1.00 86.25 97 PRO A N 1
ATOM 762 C CA . PRO A 1 97 ? 14.006 6.483 7.074 1.00 86.25 97 PRO A CA 1
ATOM 763 C C . PRO A 1 97 ? 13.919 8.003 6.903 1.00 86.25 97 PRO A C 1
ATOM 765 O O . PRO A 1 97 ? 14.021 8.719 7.898 1.00 86.25 97 PRO A O 1
ATOM 768 N N . LYS A 1 98 ? 13.669 8.523 5.689 1.00 84.69 98 LYS A N 1
ATOM 769 C CA . LYS A 1 98 ? 13.577 9.973 5.453 1.00 84.69 98 LYS A CA 1
ATOM 770 C C . LYS A 1 98 ? 12.442 10.638 6.234 1.00 84.69 98 LYS A C 1
ATOM 772 O O . LYS A 1 98 ? 12.617 11.785 6.634 1.00 84.69 98 LYS A O 1
ATOM 777 N N . PHE A 1 99 ? 11.339 9.929 6.495 1.00 79.25 99 PHE A N 1
ATOM 778 C CA . PHE A 1 99 ? 10.214 10.444 7.293 1.00 79.25 99 PHE A CA 1
ATOM 779 C C . PHE A 1 99 ? 10.548 10.592 8.782 1.00 79.25 99 PHE A C 1
ATOM 781 O O . PHE A 1 99 ? 9.935 11.392 9.481 1.00 79.25 99 PHE A O 1
ATOM 788 N N . ALA A 1 100 ? 11.524 9.830 9.275 1.00 74.12 100 ALA A N 1
ATOM 789 C CA . ALA A 1 100 ? 11.969 9.868 10.664 1.00 74.12 100 ALA A CA 1
ATOM 790 C C . ALA A 1 100 ? 13.243 10.714 10.857 1.00 74.12 100 ALA A C 1
ATOM 792 O O . ALA A 1 100 ? 13.536 11.160 11.969 1.00 74.12 100 ALA A O 1
ATOM 793 N N . TYR A 1 101 ? 14.013 10.936 9.789 1.00 78.25 101 TYR A N 1
ATOM 794 C CA . TYR A 1 101 ? 15.255 11.697 9.840 1.00 78.25 101 TYR A CA 1
ATOM 795 C C . TYR A 1 101 ? 14.988 13.197 10.029 1.00 78.25 101 TYR A C 1
ATOM 797 O O . TYR A 1 101 ? 14.526 13.882 9.111 1.00 78.25 101 TYR A O 1
ATOM 805 N N . ALA A 1 102 ? 15.311 13.690 11.227 1.00 74.38 102 ALA A N 1
ATOM 806 C CA . ALA A 1 102 ? 15.245 15.100 11.590 1.00 74.38 102 ALA A CA 1
ATOM 807 C C . ALA A 1 102 ? 16.486 15.833 11.059 1.00 74.38 102 ALA A C 1
ATOM 809 O O . ALA A 1 102 ? 17.548 15.840 11.679 1.00 74.38 102 ALA A O 1
ATOM 810 N N . GLU A 1 103 ? 16.345 16.435 9.885 1.00 75.69 103 GLU A N 1
ATOM 811 C CA . GLU A 1 103 ? 17.355 17.330 9.320 1.00 75.69 103 GLU A CA 1
ATOM 812 C C . GLU A 1 103 ? 17.155 18.749 9.872 1.00 75.69 103 GLU A C 1
ATOM 814 O O . GLU A 1 103 ? 16.008 19.131 10.151 1.00 75.69 103 GLU A O 1
ATOM 819 N N . PRO A 1 104 ? 18.223 19.557 10.008 1.00 79.06 104 PRO A N 1
ATOM 820 C CA . PRO A 1 104 ? 18.087 20.965 10.362 1.00 79.06 104 PRO A CA 1
ATOM 821 C C . PRO A 1 104 ? 17.026 21.682 9.510 1.00 79.06 104 PRO A C 1
ATOM 823 O O . PRO A 1 104 ? 17.100 21.687 8.285 1.00 79.06 104 PRO A O 1
ATOM 826 N N . GLY A 1 105 ? 16.034 22.286 10.170 1.00 76.56 105 GLY A N 1
ATOM 827 C CA . GLY A 1 105 ? 14.957 23.035 9.512 1.00 76.56 105 GLY A CA 1
ATOM 828 C C . GLY A 1 105 ? 13.709 22.229 9.136 1.00 76.56 105 GLY A C 1
ATOM 829 O O . GLY A 1 105 ? 12.779 22.818 8.598 1.00 76.56 105 GLY A O 1
ATOM 830 N N . THR A 1 106 ? 13.647 20.927 9.440 1.00 76.25 106 THR A N 1
ATOM 831 C CA . THR A 1 106 ? 12.434 20.108 9.228 1.00 76.25 106 THR A CA 1
ATOM 832 C C . THR A 1 106 ? 11.587 19.967 10.492 1.00 76.25 106 THR A C 1
ATOM 834 O O . THR A 1 106 ? 12.120 19.854 11.597 1.00 76.25 106 THR A O 1
ATOM 837 N N . GLN A 1 107 ? 10.261 19.952 10.330 1.00 77.38 107 GLN A N 1
ATOM 838 C CA . GLN A 1 107 ? 9.289 19.735 11.407 1.00 77.38 107 GLN A CA 1
ATOM 839 C C . GLN A 1 107 ? 8.449 18.487 11.111 1.00 77.38 107 GLN A C 1
ATOM 841 O O . GLN A 1 107 ? 7.463 18.541 10.377 1.00 77.38 107 GLN A O 1
ATOM 846 N N . ASN A 1 108 ? 8.866 17.347 11.669 1.00 76.88 108 ASN A N 1
ATOM 847 C CA . ASN A 1 108 ? 8.193 16.049 11.497 1.00 76.88 108 ASN A CA 1
ATOM 848 C C . ASN A 1 108 ? 7.385 15.625 12.739 1.00 76.88 108 ASN A C 1
ATOM 850 O O . ASN A 1 108 ? 6.796 14.549 12.752 1.00 76.88 108 ASN A O 1
ATOM 854 N N . ASP A 1 109 ? 7.339 16.457 13.780 1.00 79.50 109 ASP A N 1
ATOM 855 C CA . ASP A 1 109 ? 6.652 16.213 15.059 1.00 79.50 109 ASP A CA 1
ATOM 856 C C . ASP A 1 109 ? 5.130 16.043 14.920 1.00 79.50 109 ASP A C 1
ATOM 858 O O . ASP A 1 109 ? 4.478 15.470 15.792 1.00 79.50 109 ASP A O 1
ATOM 862 N N . ARG A 1 110 ? 4.567 16.498 13.797 1.00 86.31 110 ARG A N 1
ATOM 863 C CA . ARG A 1 110 ? 3.152 16.337 13.438 1.00 86.31 110 ARG A CA 1
ATOM 864 C C . ARG A 1 110 ? 2.806 14.974 12.838 1.00 86.31 110 ARG A C 1
ATOM 866 O O . ARG A 1 110 ? 1.630 14.616 12.786 1.00 86.31 110 ARG A O 1
ATOM 873 N N . VAL A 1 111 ? 3.803 14.197 12.411 1.00 86.19 111 VAL A N 1
ATOM 874 C CA . VAL A 1 111 ? 3.602 12.815 11.963 1.00 86.19 111 VAL A CA 1
ATOM 875 C C . VAL A 1 111 ? 3.528 11.911 13.190 1.00 86.19 111 VAL A C 1
ATOM 877 O O . VAL A 1 111 ? 4.540 11.568 13.795 1.00 86.19 111 VAL A O 1
ATOM 880 N N . LEU A 1 112 ? 2.316 11.494 13.553 1.00 84.62 112 LEU A N 1
ATOM 881 C CA . LEU A 1 112 ? 2.085 10.647 14.727 1.00 84.62 112 LEU A CA 1
ATOM 882 C C . LEU A 1 112 ? 2.492 9.193 14.487 1.00 84.62 112 LEU A C 1
ATOM 884 O O . LEU A 1 112 ? 2.870 8.478 15.416 1.00 84.62 112 LEU A O 1
ATOM 888 N N . ARG A 1 113 ? 2.354 8.734 13.243 1.00 84.44 113 ARG A N 1
ATOM 889 C CA . ARG A 1 113 ? 2.670 7.368 12.832 1.00 84.44 113 ARG A CA 1
ATOM 890 C C . ARG A 1 113 ? 2.960 7.329 11.343 1.00 84.44 113 ARG A C 1
ATOM 892 O O . ARG A 1 113 ? 2.260 7.974 10.572 1.00 84.44 113 ARG A O 1
ATOM 899 N N . TYR A 1 114 ? 3.939 6.518 10.962 1.00 87.62 114 TYR A N 1
ATOM 900 C CA . TYR A 1 114 ? 4.203 6.153 9.578 1.00 87.62 114 TYR A CA 1
ATOM 901 C C . TYR A 1 114 ? 4.399 4.642 9.481 1.00 87.62 114 TYR A C 1
ATOM 903 O O . TYR A 1 114 ? 5.352 4.111 10.057 1.00 87.62 114 TYR A O 1
ATOM 911 N N . ASP A 1 115 ? 3.514 3.974 8.743 1.00 89.31 115 ASP A N 1
ATOM 912 C CA . ASP A 1 115 ? 3.671 2.571 8.379 1.00 89.31 115 ASP A CA 1
ATOM 913 C C . ASP A 1 115 ? 3.966 2.440 6.886 1.00 89.31 115 ASP A C 1
ATOM 915 O O . ASP A 1 115 ? 3.300 3.044 6.041 1.00 89.31 115 ASP A O 1
ATOM 919 N N . GLN A 1 116 ? 4.937 1.585 6.576 1.00 92.44 116 GLN A N 1
ATOM 920 C CA . GLN A 1 116 ? 5.197 1.088 5.232 1.00 92.44 116 GLN A CA 1
ATOM 921 C C . GLN A 1 116 ? 4.702 -0.351 5.154 1.00 92.44 116 GLN A C 1
ATOM 923 O O . GLN A 1 116 ? 5.231 -1.235 5.830 1.00 92.44 116 GLN A O 1
ATOM 928 N N . VAL A 1 117 ? 3.677 -0.585 4.344 1.00 95.00 117 VAL A N 1
ATOM 929 C CA . VAL A 1 117 ? 3.118 -1.911 4.100 1.00 95.00 117 VAL A CA 1
ATOM 930 C C . VAL A 1 117 ? 3.569 -2.371 2.724 1.00 95.00 117 VAL A C 1
ATOM 932 O O . VAL A 1 117 ? 3.111 -1.888 1.685 1.00 95.00 117 VAL A O 1
ATOM 935 N N . HIS A 1 118 ? 4.494 -3.320 2.745 1.00 95.88 118 HIS A N 1
ATOM 936 C CA . HIS A 1 118 ? 5.089 -3.920 1.564 1.00 95.88 118 HIS A CA 1
ATOM 937 C C . HIS A 1 118 ? 4.231 -5.085 1.084 1.00 95.88 118 HIS A C 1
ATOM 939 O O . HIS A 1 118 ? 3.759 -5.901 1.881 1.00 95.88 118 HIS A O 1
ATOM 945 N N . ARG A 1 119 ? 4.000 -5.170 -0.228 1.00 94.88 119 ARG A N 1
ATOM 946 C CA . ARG A 1 119 ? 3.235 -6.279 -0.790 1.00 94.88 119 ARG A CA 1
ATOM 947 C C . ARG A 1 119 ? 4.040 -7.573 -0.685 1.00 94.88 119 ARG A C 1
ATOM 949 O O . ARG A 1 119 ? 5.111 -7.697 -1.265 1.00 94.88 119 ARG A O 1
ATOM 956 N N . VAL A 1 120 ? 3.438 -8.599 -0.095 1.00 93.56 120 VAL A N 1
ATOM 957 C CA . VAL A 1 120 ? 3.911 -9.979 -0.248 1.00 93.56 120 VAL A CA 1
ATOM 958 C C . VAL A 1 120 ? 3.393 -10.512 -1.583 1.00 93.56 120 VAL A C 1
ATOM 960 O O . VAL A 1 120 ? 2.186 -10.672 -1.765 1.00 93.56 120 VAL A O 1
ATOM 963 N N . ALA A 1 121 ? 4.283 -10.741 -2.554 1.00 90.75 121 ALA A N 1
ATOM 964 C CA . ALA A 1 121 ? 3.886 -11.105 -3.918 1.00 90.75 121 ALA A CA 1
ATOM 965 C C . ALA A 1 121 ? 3.052 -12.397 -3.982 1.00 90.75 121 ALA A C 1
ATOM 967 O O . ALA A 1 121 ? 2.107 -12.461 -4.773 1.00 90.75 121 ALA A O 1
ATOM 968 N N . SER A 1 122 ? 3.384 -13.367 -3.125 1.00 90.38 122 SER A N 1
ATOM 969 C CA . SER A 1 122 ? 2.712 -14.659 -2.951 1.00 90.38 122 SER A CA 1
ATOM 970 C C . SER A 1 122 ? 1.513 -14.629 -1.997 1.00 90.38 122 SER A C 1
ATOM 972 O O . SER A 1 122 ? 0.876 -15.660 -1.812 1.00 90.38 122 SER A O 1
ATOM 974 N N . GLY A 1 123 ? 1.214 -13.486 -1.373 1.00 91.25 123 GLY A N 1
ATOM 975 C CA . GLY A 1 123 ? 0.116 -13.381 -0.416 1.00 91.25 123 GLY A CA 1
ATOM 976 C C . GLY A 1 123 ? -1.271 -13.427 -1.077 1.00 91.25 123 GLY A C 1
ATOM 977 O O . GLY A 1 123 ? -1.389 -13.268 -2.300 1.00 91.25 123 GLY A O 1
ATOM 978 N N . PRO A 1 124 ? -2.340 -13.576 -0.273 1.00 90.88 124 PRO A N 1
ATOM 979 C CA . PRO A 1 124 ? -3.714 -13.580 -0.761 1.00 90.88 124 PRO A CA 1
ATOM 980 C C . PRO A 1 124 ? -4.050 -12.355 -1.612 1.00 90.88 124 PRO A C 1
ATOM 982 O O . PRO A 1 124 ? -3.692 -11.220 -1.291 1.00 90.88 124 PRO A O 1
ATOM 985 N N . SER A 1 125 ? -4.820 -12.565 -2.679 1.00 89.00 125 SER A N 1
ATOM 986 C CA . SER A 1 125 ? -5.329 -11.475 -3.513 1.00 89.00 125 SER A CA 1
ATOM 987 C C . SER A 1 125 ? -6.767 -11.725 -3.952 1.00 89.00 125 SER A C 1
ATOM 989 O O . SER A 1 125 ? -7.252 -12.854 -3.950 1.00 89.00 125 SER A O 1
ATOM 991 N N . SER A 1 126 ? -7.459 -10.678 -4.407 1.00 85.19 126 SER A N 1
ATOM 992 C CA . SER A 1 126 ? -8.818 -10.820 -4.951 1.00 85.19 126 SER A CA 1
ATOM 993 C C . SER A 1 126 ? -8.888 -11.756 -6.165 1.00 85.19 126 SER A C 1
ATOM 995 O O . SER A 1 126 ? -9.945 -12.323 -6.428 1.00 85.19 126 SER A O 1
ATOM 997 N N . GLY A 1 127 ? -7.787 -11.907 -6.914 1.00 83.31 127 GLY A N 1
ATOM 998 C CA . GLY A 1 127 ? -7.710 -12.784 -8.087 1.00 83.31 127 GLY A CA 1
ATOM 999 C C . GLY A 1 127 ? -7.318 -14.228 -7.766 1.00 83.31 127 GLY A C 1
ATOM 1000 O O . GLY A 1 127 ? -7.595 -15.117 -8.566 1.00 83.31 127 GLY A O 1
ATOM 1001 N N . PHE A 1 128 ? -6.696 -14.463 -6.611 1.00 86.31 128 PHE A N 1
ATOM 1002 C CA . PHE A 1 128 ? -6.275 -15.782 -6.149 1.00 86.31 128 PHE A CA 1
ATOM 1003 C C . PHE A 1 128 ? -6.390 -15.820 -4.624 1.00 86.31 128 PHE A C 1
ATOM 1005 O O . PHE A 1 128 ? -5.459 -15.470 -3.897 1.00 86.31 128 PHE A O 1
ATOM 1012 N N . ARG A 1 129 ? -7.598 -16.141 -4.156 1.00 89.31 129 ARG A N 1
ATOM 1013 C CA . ARG A 1 129 ? -7.952 -16.155 -2.735 1.00 89.31 129 ARG A CA 1
ATOM 1014 C C . ARG A 1 129 ? -7.856 -17.573 -2.162 1.00 89.31 129 ARG A C 1
ATOM 1016 O O . ARG A 1 129 ? -8.158 -18.517 -2.897 1.00 89.31 129 ARG A O 1
ATOM 1023 N N . PRO A 1 130 ? -7.514 -17.724 -0.875 1.00 91.81 130 PRO A N 1
ATOM 1024 C CA . PRO A 1 130 ? -7.598 -19.006 -0.188 1.00 91.81 130 PRO A CA 1
ATOM 1025 C C . PRO A 1 130 ? -9.049 -19.551 -0.150 1.00 91.81 130 PRO A C 1
ATOM 1027 O O . PRO A 1 130 ? -10.006 -18.780 -0.313 1.00 91.81 130 PRO A O 1
ATOM 1030 N N . PRO A 1 131 ? -9.230 -20.876 0.038 1.00 93.06 131 PRO A N 1
ATOM 1031 C CA . PRO A 1 131 ? -8.172 -21.881 0.166 1.00 93.06 131 PRO A CA 1
ATOM 1032 C C . PRO A 1 131 ? -7.512 -22.188 -1.185 1.00 93.06 131 PRO A C 1
ATOM 1034 O O . PRO A 1 131 ? -8.190 -22.332 -2.208 1.00 93.06 131 PRO A O 1
ATOM 1037 N N . TYR A 1 132 ? -6.186 -22.316 -1.187 1.00 90.69 132 TYR A N 1
ATOM 1038 C CA . TYR A 1 132 ? -5.449 -22.725 -2.380 1.00 90.69 132 TYR A CA 1
ATOM 1039 C C . TYR A 1 132 ? -5.698 -24.205 -2.677 1.00 90.69 132 TYR A C 1
ATOM 1041 O O . TYR A 1 132 ? -5.863 -25.021 -1.770 1.00 90.69 132 TYR A O 1
ATOM 1049 N N . ARG A 1 133 ? -5.747 -24.559 -3.962 1.00 89.75 133 ARG A N 1
ATOM 1050 C CA . ARG A 1 133 ? -6.032 -25.928 -4.407 1.00 89.75 133 ARG A CA 1
ATOM 1051 C C . ARG A 1 133 ? -4.867 -26.478 -5.210 1.00 89.75 133 ARG A C 1
ATOM 1053 O O . ARG A 1 133 ? -4.275 -25.758 -6.011 1.00 89.75 133 ARG A O 1
ATOM 1060 N N . ALA A 1 134 ? -4.577 -27.761 -5.006 1.00 92.94 134 ALA A N 1
ATOM 1061 C CA . ALA A 1 134 ? -3.639 -28.487 -5.845 1.00 92.94 134 ALA A CA 1
ATOM 1062 C C . ALA A 1 134 ? -4.146 -28.516 -7.293 1.00 92.94 134 ALA A C 1
ATOM 1064 O O . ALA A 1 134 ? -5.344 -28.665 -7.546 1.00 92.94 134 ALA A O 1
ATOM 1065 N N . MET A 1 135 ? -3.223 -28.374 -8.238 1.00 92.19 135 MET A N 1
ATOM 1066 C CA . MET A 1 135 ? -3.518 -28.482 -9.659 1.00 92.19 135 MET A CA 1
ATOM 1067 C C . MET A 1 135 ? -3.562 -29.965 -10.037 1.00 92.19 135 MET A C 1
ATOM 1069 O O . MET A 1 135 ? -2.518 -30.613 -10.126 1.00 92.19 135 MET A O 1
ATOM 1073 N N . VAL A 1 136 ? -4.773 -30.500 -10.193 1.00 95.31 136 VAL A N 1
ATOM 1074 C CA . VAL A 1 136 ? -5.020 -31.930 -10.423 1.00 95.31 136 VAL A CA 1
ATOM 1075 C C . VAL A 1 136 ? -5.791 -32.186 -11.718 1.00 95.31 136 VAL A C 1
ATOM 1077 O O . VAL A 1 136 ? -6.581 -31.349 -12.154 1.00 95.31 136 VAL A O 1
ATOM 1080 N N . GLU A 1 137 ? -5.551 -33.351 -12.313 1.00 93.06 137 GLU A N 1
ATOM 1081 C CA . GLU A 1 137 ? -6.316 -33.935 -13.420 1.00 93.06 137 GLU A CA 1
ATOM 1082 C C . GLU A 1 137 ? -7.648 -34.530 -12.912 1.00 93.06 137 GLU A C 1
ATOM 1084 O O . GLU A 1 137 ? -7.920 -34.550 -11.705 1.00 93.06 137 GLU A O 1
ATOM 1089 N N . ALA A 1 138 ? -8.501 -35.008 -13.825 1.00 91.75 138 ALA A N 1
ATOM 1090 C CA . ALA A 1 138 ? -9.846 -35.498 -13.500 1.00 91.75 138 ALA A CA 1
ATOM 1091 C C . ALA A 1 138 ? -9.829 -36.687 -12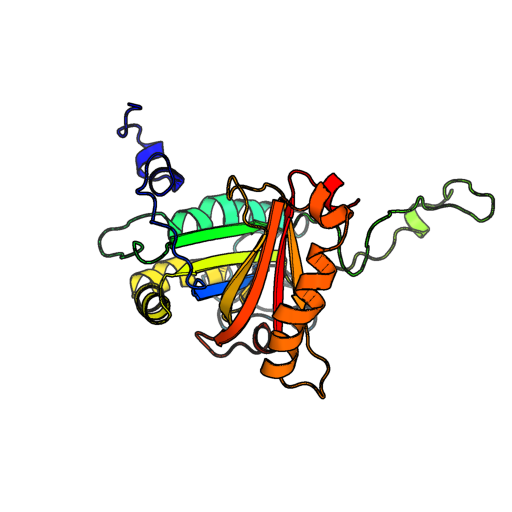.520 1.00 91.75 138 ALA A C 1
ATOM 1093 O O . ALA A 1 138 ? -10.722 -36.831 -11.688 1.00 91.75 138 ALA A O 1
ATOM 1094 N N . GLU A 1 139 ? -8.774 -37.495 -12.570 1.00 93.88 139 GLU A N 1
ATOM 1095 C CA . GLU A 1 139 ? -8.543 -38.666 -11.727 1.00 93.88 139 GLU A CA 1
ATOM 1096 C C . GLU A 1 139 ? -7.969 -38.300 -10.343 1.00 93.88 139 GLU A C 1
ATOM 1098 O O . GLU A 1 139 ? -7.644 -39.184 -9.550 1.00 93.88 139 GLU A O 1
ATOM 1103 N N . GLY A 1 140 ? -7.803 -37.005 -10.040 1.00 95.25 140 GLY A N 1
ATOM 1104 C CA . GLY A 1 140 ? -7.294 -36.511 -8.755 1.00 95.25 140 GLY A CA 1
ATOM 1105 C C . GLY A 1 140 ? -5.773 -36.594 -8.590 1.00 95.25 140 GLY A C 1
ATOM 1106 O O . GLY A 1 140 ? -5.260 -36.377 -7.492 1.00 95.25 140 GLY A O 1
ATOM 1107 N N . ARG A 1 141 ? -5.035 -36.898 -9.663 1.00 96.50 141 ARG A N 1
ATOM 1108 C CA . ARG A 1 141 ? -3.563 -36.874 -9.687 1.00 96.50 141 ARG A CA 1
ATOM 1109 C C . ARG A 1 141 ? -3.052 -35.479 -10.024 1.00 96.50 141 ARG A C 1
ATOM 1111 O O . ARG A 1 141 ? -3.734 -34.734 -10.714 1.00 96.50 141 ARG A O 1
ATOM 1118 N N . LEU A 1 142 ? -1.855 -35.127 -9.554 1.00 96.06 142 LEU A N 1
ATOM 1119 C CA . LEU A 1 142 ? -1.192 -33.889 -9.975 1.00 96.06 142 LEU A CA 1
ATOM 1120 C C . LEU A 1 142 ? -1.001 -33.879 -11.494 1.00 96.06 142 LEU A C 1
ATOM 1122 O O . LEU A 1 142 ? -0.735 -34.928 -12.080 1.00 96.06 142 LEU A O 1
ATOM 1126 N N . VAL A 1 143 ? -1.112 -32.696 -12.101 1.00 95.69 143 VAL A N 1
ATOM 1127 C CA . VAL A 1 143 ? -0.898 -32.538 -13.545 1.00 95.69 143 VAL A CA 1
ATOM 1128 C C . VAL A 1 143 ? 0.486 -33.030 -13.959 1.00 95.69 143 VAL A C 1
ATOM 1130 O O . VAL A 1 143 ? 1.496 -32.705 -13.331 1.00 95.69 143 VAL A O 1
ATOM 1133 N N . SER A 1 144 ? 0.527 -33.805 -15.037 1.00 95.25 144 SER A N 1
ATOM 1134 C CA . SER A 1 144 ? 1.773 -34.302 -15.631 1.00 95.25 144 SER A CA 1
ATOM 1135 C C . SER A 1 144 ? 2.525 -33.239 -16.446 1.00 95.25 144 SER A C 1
ATOM 1137 O O . SER A 1 144 ? 3.728 -33.369 -16.678 1.00 95.25 144 SER A O 1
ATOM 1139 N N . ASP A 1 145 ? 1.842 -32.157 -16.831 1.00 94.69 145 ASP A N 1
ATOM 1140 C CA . ASP A 1 145 ? 2.335 -31.087 -17.700 1.00 94.69 145 ASP A CA 1
ATOM 1141 C C . ASP A 1 145 ? 2.299 -29.691 -17.038 1.00 94.69 145 ASP A C 1
ATOM 1143 O O . ASP A 1 145 ? 1.763 -28.744 -17.621 1.00 94.69 145 ASP A O 1
ATOM 1147 N N . PRO A 1 146 ? 2.895 -29.488 -15.843 1.00 93.81 146 PRO A N 1
ATOM 1148 C CA . PRO A 1 146 ? 2.719 -28.253 -15.073 1.00 93.81 146 PRO A CA 1
ATOM 1149 C C . PRO A 1 146 ? 3.079 -26.985 -15.859 1.00 93.81 146 PRO A C 1
ATOM 1151 O O . PRO A 1 146 ? 2.379 -25.983 -15.739 1.00 93.81 146 PRO A O 1
ATOM 1154 N N . ALA A 1 147 ? 4.102 -27.034 -16.721 1.00 93.56 147 ALA A N 1
ATOM 1155 C CA . ALA A 1 147 ? 4.506 -25.908 -17.568 1.00 93.56 147 ALA A CA 1
ATOM 1156 C C . ALA A 1 147 ? 3.384 -25.413 -18.505 1.00 93.56 147 ALA A C 1
ATOM 1158 O O . ALA A 1 147 ? 3.269 -24.212 -18.735 1.00 93.56 147 ALA A O 1
ATOM 1159 N N . ALA A 1 148 ? 2.529 -26.312 -19.002 1.00 93.50 148 ALA A N 1
ATOM 1160 C CA . ALA A 1 148 ? 1.397 -25.974 -19.867 1.00 93.50 148 ALA A CA 1
ATOM 1161 C C . ALA A 1 148 ? 0.161 -25.491 -19.085 1.00 93.50 148 ALA A C 1
ATOM 1163 O O . ALA A 1 148 ? -0.813 -25.025 -19.681 1.00 93.50 148 ALA A O 1
ATOM 1164 N N . ARG A 1 149 ? 0.180 -25.615 -17.753 1.00 90.94 149 ARG A N 1
ATOM 1165 C CA . ARG A 1 149 ? -0.960 -25.352 -16.864 1.00 90.94 149 ARG A CA 1
ATOM 1166 C C . ARG A 1 149 ? -0.737 -24.178 -15.912 1.00 90.94 149 ARG A C 1
ATOM 1168 O O . ARG A 1 149 ? -1.671 -23.805 -15.201 1.00 90.94 149 ARG A O 1
ATOM 1175 N N . VAL A 1 150 ? 0.462 -23.584 -15.889 1.00 89.88 150 VAL A N 1
ATOM 1176 C CA . VAL A 1 150 ? 0.761 -22.416 -15.047 1.00 89.88 150 VAL A CA 1
ATOM 1177 C C . VAL A 1 150 ? -0.224 -21.286 -15.379 1.00 89.88 150 VAL A C 1
ATOM 1179 O O . VAL A 1 150 ? -0.263 -20.825 -16.523 1.00 89.88 150 VAL A O 1
ATOM 1182 N N . PRO A 1 151 ? -1.031 -20.812 -14.412 1.00 88.12 151 PRO A N 1
ATOM 1183 C CA . PRO A 1 151 ? -1.959 -19.724 -14.667 1.00 88.12 151 PRO A CA 1
ATOM 1184 C C . PRO A 1 151 ? -1.196 -18.430 -14.951 1.00 88.12 151 PRO A C 1
ATOM 1186 O O . PRO A 1 151 ? -0.163 -18.143 -14.345 1.00 88.12 151 PRO A O 1
ATOM 1189 N N . ALA A 1 152 ? -1.747 -17.605 -15.841 1.00 88.38 152 ALA A N 1
ATOM 1190 C CA . ALA A 1 152 ? -1.194 -16.286 -16.103 1.00 88.38 152 ALA A CA 1
ATOM 1191 C C . ALA A 1 152 ? -1.186 -15.444 -14.817 1.00 88.38 152 ALA A C 1
ATOM 1193 O O . ALA A 1 152 ? -2.228 -15.222 -14.190 1.00 88.38 152 ALA A O 1
ATOM 1194 N N . TYR A 1 153 ? -0.011 -14.940 -14.445 1.00 86.81 153 TYR A N 1
ATOM 1195 C CA . TYR A 1 153 ? 0.135 -14.075 -13.284 1.00 86.81 153 TYR A CA 1
ATOM 1196 C C . TYR A 1 153 ? -0.580 -12.738 -13.505 1.00 86.81 153 TYR A C 1
ATOM 1198 O O . TYR A 1 153 ? -0.366 -12.045 -14.502 1.00 86.81 153 TYR A O 1
ATOM 1206 N N . ARG A 1 154 ? -1.428 -12.356 -12.544 1.00 85.38 154 ARG A N 1
ATOM 1207 C CA . ARG A 1 154 ? -2.121 -11.066 -12.533 1.00 85.38 154 ARG A CA 1
ATOM 1208 C C . ARG A 1 154 ? -1.574 -10.202 -11.416 1.00 85.38 154 ARG A C 1
ATOM 1210 O O . ARG A 1 154 ? -1.871 -10.407 -10.241 1.00 85.38 154 ARG A O 1
ATOM 1217 N N . ARG A 1 155 ? -0.785 -9.211 -11.806 1.00 85.50 155 ARG A N 1
ATOM 1218 C CA . ARG A 1 155 ? -0.232 -8.227 -10.886 1.00 85.50 155 ARG A CA 1
ATOM 1219 C C . ARG A 1 155 ? -1.327 -7.260 -10.399 1.00 85.50 155 ARG A C 1
ATOM 1221 O O . ARG A 1 155 ? -2.074 -6.752 -11.235 1.00 85.50 155 ARG A O 1
ATOM 1228 N N . PRO A 1 156 ? -1.431 -6.974 -9.088 1.00 88.19 156 PRO A N 1
ATOM 1229 C CA . PRO A 1 156 ? -2.291 -5.911 -8.573 1.00 88.19 156 PRO A CA 1
ATOM 1230 C C . PRO A 1 156 ? -1.882 -4.527 -9.094 1.00 88.19 156 PRO A C 1
ATOM 1232 O O . PRO A 1 156 ? -0.745 -4.317 -9.515 1.00 88.19 156 PRO A O 1
ATOM 1235 N N . SER A 1 157 ? -2.799 -3.562 -9.018 1.00 89.19 157 SER A N 1
ATOM 1236 C CA . SER A 1 157 ? -2.547 -2.181 -9.458 1.00 89.19 157 SER A CA 1
ATOM 1237 C C . SER A 1 157 ? -1.442 -1.482 -8.657 1.00 89.19 157 SER A C 1
ATOM 1239 O O . SER A 1 157 ? -0.725 -0.645 -9.206 1.00 89.19 157 SER A O 1
ATOM 1241 N N . PHE A 1 158 ? -1.277 -1.862 -7.390 1.00 94.69 158 PHE A N 1
ATOM 1242 C CA . PHE A 1 158 ? -0.352 -1.253 -6.439 1.00 94.69 158 PHE A CA 1
ATOM 1243 C C . PHE A 1 158 ? 0.622 -2.295 -5.882 1.00 94.69 158 PHE A C 1
ATOM 1245 O O . PHE A 1 158 ? 0.273 -3.466 -5.717 1.00 94.69 158 PHE A O 1
ATOM 1252 N N . ASP A 1 159 ? 1.843 -1.855 -5.600 1.00 95.88 159 ASP A N 1
ATOM 1253 C CA . ASP A 1 159 ? 2.934 -2.672 -5.058 1.00 95.88 159 ASP A CA 1
ATOM 1254 C C . ASP A 1 159 ? 3.163 -2.423 -3.559 1.00 95.88 159 ASP A C 1
ATOM 1256 O O . ASP A 1 159 ? 3.891 -3.172 -2.914 1.00 95.88 159 ASP A O 1
ATOM 1260 N N . GLY A 1 160 ? 2.512 -1.409 -2.987 1.00 96.19 160 GLY A N 1
ATOM 1261 C CA . GLY A 1 160 ? 2.605 -1.102 -1.568 1.00 96.19 160 GLY A CA 1
ATOM 1262 C C . GLY A 1 160 ? 1.529 -0.139 -1.083 1.00 96.19 160 GLY A C 1
ATOM 1263 O O . GLY A 1 160 ? 0.754 0.415 -1.868 1.00 96.19 160 GLY A O 1
ATOM 1264 N N . PHE A 1 161 ? 1.504 0.058 0.230 1.00 96.69 161 PHE A N 1
ATOM 1265 C CA . PHE A 1 161 ? 0.626 0.984 0.927 1.00 96.69 161 PHE A CA 1
ATOM 1266 C C . PHE A 1 161 ? 1.400 1.708 2.037 1.00 96.69 161 PHE A C 1
ATOM 1268 O O . PHE A 1 161 ? 1.970 1.077 2.921 1.00 96.69 161 PHE A O 1
ATOM 1275 N N . ALA A 1 162 ? 1.444 3.033 1.983 1.00 95.00 162 ALA A N 1
ATOM 1276 C CA . ALA A 1 162 ? 1.926 3.894 3.049 1.00 95.00 162 ALA A CA 1
ATOM 1277 C C . ALA A 1 162 ? 0.737 4.452 3.831 1.00 95.00 162 ALA A C 1
ATOM 1279 O O . ALA A 1 162 ? -0.277 4.852 3.261 1.00 95.00 162 ALA A O 1
ATOM 1280 N N . TYR A 1 163 ? 0.888 4.494 5.146 1.00 92.12 163 TYR A N 1
ATOM 1281 C CA . TYR A 1 163 ? -0.111 5.004 6.070 1.00 92.12 163 TYR A CA 1
ATOM 1282 C C . TYR A 1 163 ? 0.567 6.030 6.969 1.00 92.12 163 TYR A C 1
ATOM 1284 O O . TYR A 1 163 ? 1.429 5.666 7.771 1.00 92.12 163 TYR A O 1
ATOM 1292 N N . ILE A 1 164 ? 0.216 7.307 6.817 1.00 91.81 164 ILE A N 1
ATOM 1293 C CA . ILE A 1 164 ? 0.723 8.376 7.683 1.00 91.81 164 ILE A CA 1
ATOM 1294 C C . ILE A 1 164 ? -0.447 8.942 8.480 1.00 91.81 164 ILE A C 1
ATOM 1296 O O . ILE A 1 164 ? -1.469 9.287 7.891 1.00 91.81 164 ILE A O 1
ATOM 1300 N N . ALA A 1 165 ? -0.310 9.015 9.803 1.00 91.62 165 ALA A N 1
ATOM 1301 C CA . ALA A 1 165 ? -1.344 9.528 10.694 1.00 91.62 165 ALA A CA 1
ATOM 1302 C C . ALA A 1 165 ? -0.959 10.871 11.317 1.00 91.62 165 ALA A C 1
ATOM 1304 O O . ALA A 1 165 ? 0.192 11.087 11.701 1.00 91.62 165 ALA A O 1
ATOM 1305 N N . TYR A 1 166 ? -1.970 11.715 11.478 1.00 91.94 166 TYR A N 1
ATOM 1306 C CA . TYR A 1 166 ? -1.913 13.078 11.988 1.00 91.94 166 TYR A CA 1
ATOM 1307 C C . TYR A 1 166 ? -3.018 13.280 13.028 1.00 91.94 166 TYR A C 1
ATOM 1309 O O . TYR A 1 166 ? -4.012 12.542 13.041 1.00 91.94 166 TYR A O 1
ATOM 1317 N N . ALA A 1 167 ? -2.851 14.270 13.908 1.00 89.62 167 ALA A N 1
ATOM 1318 C CA . ALA A 1 167 ? -3.886 14.601 14.884 1.00 89.62 167 ALA A CA 1
ATOM 1319 C C . ALA A 1 167 ? -5.055 15.316 14.199 1.00 89.62 167 ALA A C 1
ATOM 1321 O O . ALA A 1 167 ? -6.208 14.946 14.408 1.00 89.62 167 ALA A O 1
ATOM 1322 N N . GLU A 1 168 ? -4.745 16.304 13.358 1.00 91.06 168 GLU A N 1
ATOM 1323 C CA . GLU A 1 168 ? -5.726 17.154 12.689 1.00 91.06 168 GLU A CA 1
ATOM 1324 C C . GLU A 1 168 ? -5.420 17.287 11.186 1.00 91.06 168 GLU A C 1
ATOM 1326 O O . GLU A 1 168 ? -4.334 16.958 10.713 1.00 91.06 168 GLU A O 1
ATOM 1331 N N . THR A 1 169 ? -6.385 17.777 10.402 1.00 91.56 169 THR A N 1
ATOM 1332 C CA . THR A 1 169 ? -6.205 17.920 8.940 1.00 91.56 169 THR A CA 1
ATOM 1333 C C . THR A 1 169 ? -5.129 18.955 8.595 1.00 91.56 169 THR A C 1
ATOM 1335 O O . THR A 1 169 ? -4.340 18.734 7.678 1.00 91.56 169 THR A O 1
ATOM 1338 N N . ASP A 1 170 ? -5.046 20.050 9.355 1.00 91.75 170 ASP A N 1
ATOM 1339 C CA . ASP A 1 170 ? -4.083 21.135 9.116 1.00 91.75 170 ASP A CA 1
ATOM 1340 C C . ASP A 1 170 ? -2.626 20.688 9.317 1.00 91.75 170 ASP A C 1
ATOM 1342 O O . ASP A 1 170 ? -1.713 21.222 8.681 1.00 91.75 170 ASP A O 1
ATOM 1346 N N . ASP A 1 171 ? -2.401 19.651 10.131 1.00 91.56 171 ASP A N 1
ATOM 1347 C CA . ASP A 1 171 ? -1.080 19.050 10.315 1.00 91.56 171 ASP A CA 1
ATOM 1348 C C . ASP A 1 171 ? -0.547 18.441 9.004 1.00 91.56 171 ASP A C 1
ATOM 1350 O O . ASP A 1 171 ? 0.663 18.436 8.775 1.00 91.56 171 ASP A O 1
ATOM 1354 N N . ILE A 1 172 ? -1.426 17.978 8.102 1.00 90.81 172 ILE A N 1
ATOM 1355 C CA . ILE A 1 172 ? -1.022 17.482 6.778 1.00 90.81 172 ILE A CA 1
ATOM 1356 C C . ILE A 1 172 ? -0.395 18.617 5.973 1.00 90.81 172 ILE A C 1
ATOM 1358 O O . ILE A 1 172 ? 0.692 18.452 5.420 1.00 90.81 172 ILE A O 1
ATOM 1362 N N . ALA A 1 173 ? -1.060 19.772 5.911 1.00 88.12 173 ALA A N 1
ATOM 1363 C CA . ALA A 1 173 ? -0.560 20.923 5.166 1.00 88.12 173 ALA A CA 1
ATOM 1364 C C . ALA A 1 173 ? 0.760 21.438 5.758 1.00 88.12 173 ALA A C 1
ATOM 1366 O O . ALA A 1 173 ? 1.688 21.741 5.009 1.00 88.12 173 ALA A O 1
ATOM 1367 N N . ALA A 1 174 ? 0.877 21.460 7.090 1.00 88.56 174 ALA A N 1
ATOM 1368 C CA . ALA A 1 174 ? 2.105 21.847 7.779 1.00 88.56 174 ALA A CA 1
ATOM 1369 C C . ALA A 1 174 ? 3.287 20.907 7.475 1.00 88.56 174 ALA A C 1
ATOM 1371 O O . ALA A 1 174 ? 4.427 21.359 7.371 1.00 88.56 174 ALA A O 1
ATOM 1372 N N . VAL A 1 175 ? 3.039 19.604 7.303 1.00 87.00 175 VAL A N 1
ATOM 1373 C CA . VAL A 1 175 ? 4.088 18.632 6.953 1.00 87.00 175 VAL A CA 1
ATOM 1374 C C . VAL A 1 175 ? 4.431 18.679 5.465 1.00 87.00 175 VAL A C 1
ATOM 1376 O O . VAL A 1 175 ? 5.598 18.817 5.104 1.00 87.00 175 VAL A O 1
ATOM 1379 N N . LEU A 1 176 ? 3.429 18.586 4.590 1.00 85.44 176 LEU A N 1
ATOM 1380 C CA . LEU A 1 176 ? 3.643 18.477 3.143 1.00 85.44 176 LEU A CA 1
ATOM 1381 C C . LEU A 1 176 ? 4.054 19.805 2.489 1.00 85.44 176 LEU A C 1
ATOM 1383 O O . LEU A 1 176 ? 4.664 19.794 1.423 1.00 85.44 176 LEU A O 1
ATOM 1387 N N . GLY A 1 177 ? 3.723 20.940 3.111 1.00 84.25 177 GLY A N 1
ATOM 1388 C CA . GLY A 1 177 ? 4.032 22.278 2.605 1.00 84.25 177 GLY A CA 1
ATOM 1389 C C . GLY A 1 177 ? 5.472 22.742 2.842 1.00 84.25 177 GLY A C 1
ATOM 1390 O O . GLY A 1 177 ? 5.840 23.817 2.374 1.00 84.25 177 GLY A O 1
ATOM 1391 N N . GLN A 1 178 ? 6.294 21.968 3.557 1.00 85.19 178 GLN A N 1
ATOM 1392 C CA . GLN A 1 178 ? 7.698 22.312 3.794 1.00 85.19 178 GLN A CA 1
ATOM 1393 C C . GLN A 1 178 ? 8.502 22.214 2.491 1.00 85.19 178 GLN A C 1
ATOM 1395 O O . GLN A 1 178 ? 8.440 21.207 1.784 1.00 85.19 178 GLN A O 1
ATOM 1400 N N . GLU A 1 179 ? 9.328 23.219 2.192 1.00 81.50 179 GLU A N 1
ATOM 1401 C CA . GLU A 1 179 ? 10.216 23.203 1.017 1.00 81.50 179 GLU A CA 1
ATOM 1402 C C . GLU A 1 179 ? 11.138 21.973 1.034 1.00 81.50 179 GLU A C 1
ATOM 1404 O O . GLU A 1 179 ? 11.340 21.300 0.019 1.00 81.50 179 GLU A O 1
ATOM 1409 N N . GLN A 1 180 ? 11.616 21.607 2.225 1.00 81.62 180 GLN A N 1
ATOM 1410 C CA . GLN A 1 180 ? 12.436 20.423 2.445 1.00 81.62 180 GLN A CA 1
ATOM 1411 C C . GLN A 1 180 ? 11.678 19.124 2.127 1.00 81.62 180 GLN A C 1
ATOM 1413 O O . GLN A 1 180 ? 12.296 18.165 1.660 1.00 81.62 180 GLN A O 1
ATOM 1418 N N . TYR A 1 181 ? 10.353 19.077 2.323 1.00 81.25 181 TYR A N 1
ATOM 1419 C CA . TYR A 1 181 ? 9.539 17.913 1.962 1.00 81.25 181 TYR A CA 1
ATOM 1420 C C . TYR A 1 181 ? 9.540 17.704 0.443 1.00 81.25 181 TYR A C 1
ATOM 1422 O O . TYR A 1 181 ? 9.802 16.597 -0.034 1.00 81.25 181 TYR A O 1
ATOM 1430 N N . ALA A 1 182 ? 9.342 18.774 -0.332 1.00 78.94 182 ALA A N 1
ATOM 1431 C CA . ALA A 1 182 ? 9.407 18.713 -1.791 1.00 78.94 182 ALA A CA 1
ATOM 1432 C C . ALA A 1 182 ? 10.811 18.322 -2.288 1.00 78.94 182 ALA A C 1
ATOM 1434 O O . ALA A 1 182 ? 10.955 17.422 -3.120 1.00 78.94 182 ALA A O 1
ATOM 1435 N N . ALA A 1 183 ? 11.854 18.950 -1.742 1.00 80.88 183 ALA A N 1
ATOM 1436 C CA . ALA A 1 183 ? 13.234 18.706 -2.154 1.00 80.88 183 ALA A CA 1
ATOM 1437 C C . ALA A 1 183 ? 13.725 17.283 -1.832 1.00 80.88 183 ALA A C 1
ATOM 1439 O O . ALA A 1 183 ? 14.563 16.746 -2.554 1.00 80.88 183 ALA A O 1
ATOM 1440 N N . ARG A 1 184 ? 13.214 16.658 -0.762 1.00 83.56 184 ARG A N 1
ATOM 1441 C CA . ARG A 1 184 ? 13.724 15.367 -0.270 1.00 83.56 184 ARG A CA 1
ATOM 1442 C C . ARG A 1 184 ? 12.802 14.195 -0.518 1.00 83.56 184 ARG A C 1
ATOM 1444 O O . ARG A 1 184 ? 13.279 13.143 -0.937 1.00 83.56 184 ARG A O 1
ATOM 1451 N N . ILE A 1 185 ? 11.525 14.347 -0.181 1.00 86.69 185 ILE A N 1
ATOM 1452 C CA . ILE A 1 185 ? 10.553 13.260 -0.251 1.00 86.69 185 ILE A CA 1
ATOM 1453 C C . ILE A 1 185 ? 10.027 13.171 -1.672 1.00 86.69 185 ILE A C 1
ATOM 1455 O O . ILE A 1 185 ? 10.224 12.144 -2.304 1.00 86.69 185 ILE A O 1
ATOM 1459 N N . VAL A 1 186 ? 9.485 14.256 -2.230 1.00 86.12 186 VAL A N 1
ATOM 1460 C CA . VAL A 1 186 ? 8.911 14.223 -3.589 1.00 86.12 186 VAL A CA 1
ATOM 1461 C C . VAL A 1 186 ? 9.972 13.909 -4.651 1.00 86.12 186 VAL A C 1
ATOM 1463 O O . VAL A 1 186 ? 9.715 13.130 -5.567 1.00 86.12 186 VAL A O 1
ATOM 1466 N N . ALA A 1 187 ? 11.184 14.459 -4.529 1.00 87.19 187 ALA A N 1
ATOM 1467 C CA . ALA A 1 187 ? 12.284 14.123 -5.439 1.00 87.19 187 ALA A CA 1
ATOM 1468 C C . ALA A 1 187 ? 12.648 12.623 -5.404 1.00 87.19 187 ALA A C 1
ATOM 1470 O O . ALA A 1 187 ? 12.900 12.012 -6.442 1.00 87.19 187 ALA A O 1
ATOM 1471 N N . ASP A 1 188 ? 12.629 12.018 -4.218 1.00 92.31 188 ASP A N 1
ATOM 1472 C CA . ASP A 1 188 ? 12.897 10.593 -4.031 1.00 92.31 188 ASP A CA 1
ATOM 1473 C C . ASP A 1 188 ? 11.736 9.715 -4.502 1.00 92.31 188 ASP A C 1
ATOM 1475 O O . ASP A 1 188 ? 11.950 8.704 -5.167 1.00 92.31 188 ASP A O 1
ATOM 1479 N N . GLU A 1 189 ? 10.499 10.136 -4.229 1.00 93.88 189 GLU A N 1
ATOM 1480 C CA . GLU A 1 189 ? 9.282 9.487 -4.713 1.00 93.88 189 GLU A CA 1
ATOM 1481 C C . GLU A 1 189 ? 9.280 9.388 -6.240 1.00 93.88 189 GLU A C 1
ATOM 1483 O O . GLU A 1 189 ? 8.914 8.347 -6.770 1.00 93.88 189 GLU A O 1
ATOM 1488 N N . ARG A 1 190 ? 9.752 10.415 -6.961 1.00 93.88 190 ARG A N 1
ATOM 1489 C CA . ARG A 1 190 ? 9.875 10.374 -8.433 1.00 93.88 190 ARG A CA 1
ATOM 1490 C C . ARG A 1 190 ? 10.825 9.284 -8.935 1.00 93.88 190 ARG A C 1
ATOM 1492 O O . ARG A 1 190 ? 10.676 8.823 -10.068 1.00 93.88 190 ARG A O 1
ATOM 1499 N N . THR A 1 191 ? 11.789 8.883 -8.107 1.00 93.75 191 THR A N 1
ATOM 1500 C CA . THR A 1 191 ? 12.740 7.800 -8.395 1.00 93.75 191 THR A CA 1
ATOM 1501 C C . THR A 1 191 ? 12.162 6.447 -7.999 1.00 93.75 191 THR A C 1
ATOM 1503 O O . THR A 1 191 ? 12.171 5.515 -8.802 1.00 93.75 191 THR A O 1
ATOM 1506 N N . ALA A 1 192 ? 11.628 6.332 -6.783 1.00 95.69 192 ALA A N 1
ATOM 1507 C CA . ALA A 1 192 ? 11.144 5.069 -6.235 1.00 95.69 192 ALA A CA 1
ATOM 1508 C C . ALA A 1 192 ? 9.778 4.648 -6.797 1.00 95.69 192 ALA A C 1
ATOM 1510 O O . ALA A 1 192 ? 9.506 3.455 -6.930 1.00 95.69 192 ALA A O 1
ATOM 1511 N N . PHE A 1 193 ? 8.906 5.599 -7.120 1.00 95.88 193 PHE A N 1
ATOM 1512 C CA . PHE A 1 193 ? 7.525 5.325 -7.486 1.00 95.88 193 PHE A CA 1
ATOM 1513 C C . PHE A 1 193 ? 7.192 5.803 -8.888 1.00 95.88 193 PHE A C 1
ATOM 1515 O O . PHE A 1 193 ? 7.599 6.865 -9.362 1.00 95.88 193 PHE A O 1
ATOM 1522 N N . ARG A 1 194 ? 6.347 5.006 -9.532 1.00 94.06 194 ARG A N 1
ATOM 1523 C CA . ARG A 1 194 ? 5.717 5.353 -10.796 1.00 94.06 194 ARG A CA 1
ATOM 1524 C C . ARG A 1 194 ? 4.485 6.225 -10.582 1.00 94.06 194 ARG A C 1
ATOM 1526 O O . ARG A 1 194 ? 4.244 7.144 -11.362 1.00 94.06 194 ARG A O 1
ATOM 1533 N N . MET A 1 195 ? 3.703 5.903 -9.559 1.00 94.94 195 MET A N 1
ATOM 1534 C CA . MET A 1 195 ? 2.509 6.635 -9.153 1.00 94.94 195 MET A CA 1
ATOM 1535 C C . MET A 1 195 ? 2.233 6.402 -7.671 1.00 94.94 195 MET A C 1
ATOM 1537 O O . MET A 1 195 ? 2.460 5.289 -7.173 1.00 94.94 195 MET A O 1
ATOM 1541 N N . VAL A 1 196 ? 1.728 7.438 -7.007 1.00 95.38 196 VAL A N 1
ATOM 1542 C CA . VAL A 1 196 ? 1.290 7.413 -5.612 1.00 95.38 196 VAL A CA 1
ATOM 1543 C C . VAL A 1 196 ? -0.093 8.053 -5.472 1.00 95.38 196 VAL A C 1
ATOM 1545 O O . VAL A 1 196 ? -0.337 9.130 -6.010 1.00 95.38 196 VAL A O 1
ATOM 1548 N N . THR A 1 197 ? -1.004 7.420 -4.729 1.00 95.69 197 THR A N 1
ATOM 1549 C CA . THR A 1 197 ? -2.290 8.056 -4.398 1.00 95.69 197 THR A CA 1
ATOM 1550 C C . THR A 1 197 ? -2.123 9.067 -3.264 1.00 95.69 197 THR A C 1
ATOM 1552 O O . THR A 1 197 ? -1.209 8.961 -2.451 1.00 95.69 197 THR A O 1
ATOM 1555 N N . ARG A 1 198 ? -3.006 10.059 -3.184 1.00 92.31 198 ARG A N 1
ATOM 1556 C CA . ARG A 1 198 ? -2.882 11.236 -2.310 1.00 92.31 198 ARG A CA 1
ATOM 1557 C C . ARG A 1 198 ? -4.169 11.526 -1.539 1.00 92.31 198 ARG A C 1
ATOM 1559 O O . ARG A 1 198 ? -4.475 12.677 -1.229 1.00 92.31 198 ARG A O 1
ATOM 1566 N N . GLU A 1 199 ? -4.963 10.496 -1.280 1.00 95.25 199 GLU A N 1
ATOM 1567 C CA . GLU A 1 199 ? -6.213 10.609 -0.528 1.00 95.25 199 GLU A CA 1
ATOM 1568 C C . GLU A 1 199 ? -5.955 11.047 0.925 1.00 95.25 199 GLU A C 1
ATOM 1570 O O . GLU A 1 199 ? -4.914 10.762 1.519 1.00 95.25 199 GLU A O 1
ATOM 1575 N N . VAL A 1 200 ? -6.950 11.707 1.512 1.00 96.81 200 VAL A N 1
ATOM 1576 C CA . VAL A 1 200 ? -7.049 12.025 2.938 1.00 96.81 200 VAL A CA 1
ATOM 1577 C C . VAL A 1 200 ? -8.277 11.311 3.483 1.00 96.81 200 VAL A C 1
ATOM 1579 O O . VAL A 1 200 ? -9.371 11.421 2.921 1.00 96.81 200 VAL A O 1
ATOM 1582 N N . ALA A 1 201 ? -8.109 10.572 4.575 1.00 97.44 201 ALA A N 1
ATOM 1583 C CA . ALA A 1 201 ? -9.160 9.756 5.162 1.00 97.44 201 ALA A CA 1
ATOM 1584 C C . ALA A 1 201 ? -9.256 9.927 6.680 1.00 97.44 201 ALA A C 1
ATOM 1586 O O . ALA A 1 201 ? -8.297 10.311 7.347 1.00 97.44 201 ALA A O 1
ATOM 1587 N N . ARG A 1 202 ? -10.436 9.624 7.230 1.00 96.88 202 ARG A N 1
ATOM 1588 C CA . ARG A 1 202 ? -10.617 9.423 8.675 1.00 96.88 202 ARG A CA 1
ATOM 1589 C C . ARG A 1 202 ? -10.373 7.962 9.012 1.00 96.88 202 ARG A C 1
ATOM 1591 O O . ARG A 1 202 ? -10.862 7.088 8.296 1.00 96.88 202 ARG A O 1
ATOM 1598 N N . GLU A 1 203 ? -9.659 7.702 10.098 1.00 96.12 203 GLU A N 1
ATOM 1599 C CA . GLU A 1 203 ? -9.464 6.353 10.617 1.00 96.12 203 GLU A CA 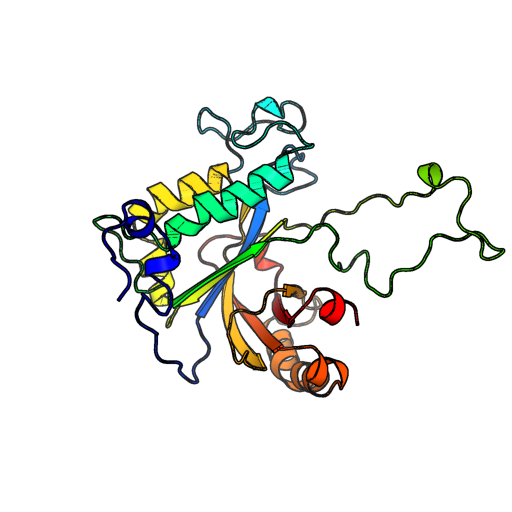1
ATOM 1600 C C . GLU A 1 203 ? -10.489 5.999 11.698 1.00 96.12 203 GLU A C 1
ATOM 1602 O O . GLU A 1 203 ? -10.547 6.630 12.752 1.00 96.12 203 GLU A O 1
ATOM 1607 N N . TYR A 1 204 ? -11.192 4.888 11.493 1.00 95.38 204 TYR A N 1
ATOM 1608 C CA . TYR A 1 204 ? -12.012 4.243 12.511 1.00 95.38 204 TYR A CA 1
ATOM 1609 C C . TYR A 1 204 ? -11.387 2.906 12.908 1.00 95.38 204 TYR A C 1
ATOM 1611 O O . TYR A 1 204 ? -11.342 1.968 12.109 1.00 95.38 204 TYR A O 1
ATOM 1619 N N . ILE A 1 205 ? -10.897 2.813 14.146 1.00 94.25 205 ILE A N 1
ATOM 1620 C CA . ILE A 1 205 ? -10.373 1.571 14.724 1.00 94.25 205 ILE A CA 1
A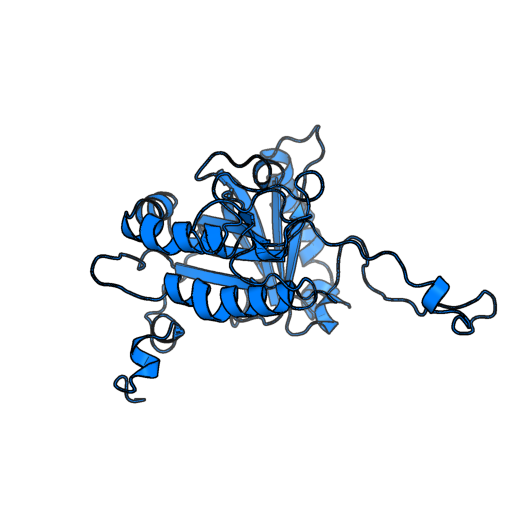TOM 1621 C C . ILE A 1 205 ? -11.530 0.812 15.371 1.00 94.25 205 ILE A C 1
ATOM 1623 O O . ILE A 1 205 ? -12.071 1.245 16.382 1.00 94.25 205 ILE A O 1
ATOM 1627 N N . LEU A 1 206 ? -11.883 -0.331 14.790 1.00 95.31 206 LEU A N 1
ATOM 1628 C CA . LEU A 1 206 ? -12.971 -1.193 15.259 1.00 95.31 206 LEU A CA 1
ATOM 1629 C C . LEU A 1 206 ? -12.462 -2.313 16.168 1.00 95.31 206 LEU A C 1
ATOM 1631 O O . LEU A 1 206 ? -13.109 -2.667 17.146 1.00 95.31 206 LEU A O 1
ATOM 1635 N N . ILE A 1 207 ? -11.275 -2.841 15.863 1.00 95.75 207 ILE A N 1
ATOM 1636 C CA . ILE A 1 207 ? -10.541 -3.763 16.733 1.00 95.75 207 ILE A CA 1
ATOM 1637 C C . ILE A 1 207 ? -9.149 -3.156 16.938 1.00 95.75 207 ILE A C 1
ATOM 1639 O O . ILE A 1 207 ? -8.408 -3.015 15.955 1.00 95.75 207 ILE A O 1
ATOM 1643 N N . PRO A 1 208 ? -8.785 -2.735 18.161 1.00 93.06 208 PRO A N 1
ATOM 1644 C CA . PRO A 1 208 ? -7.461 -2.197 18.441 1.00 93.06 208 PRO A CA 1
ATOM 1645 C C . PRO A 1 208 ? -6.428 -3.323 18.580 1.00 93.06 208 PRO A C 1
ATOM 1647 O O . PRO A 1 208 ? -6.696 -4.345 19.206 1.00 93.06 208 PRO A O 1
ATOM 1650 N N . SER A 1 209 ? -5.219 -3.103 18.054 1.00 90.50 209 SER A N 1
ATOM 1651 C CA . SER A 1 209 ? -4.080 -3.985 18.346 1.00 90.50 209 SER A CA 1
ATOM 1652 C C . SER A 1 209 ? -3.542 -3.690 19.736 1.00 90.50 209 SER A C 1
ATOM 1654 O O . SER A 1 209 ? -3.284 -2.535 20.060 1.00 90.50 209 SER A O 1
ATOM 1656 N N . ALA A 1 210 ? -3.264 -4.728 20.520 1.00 86.31 210 ALA A N 1
ATOM 1657 C CA . ALA A 1 210 ? -2.573 -4.574 21.799 1.00 86.31 210 ALA A CA 1
ATOM 1658 C C . ALA A 1 210 ? -1.110 -4.112 21.638 1.00 86.31 210 ALA A C 1
ATOM 1660 O O . ALA A 1 210 ? -0.534 -3.556 22.571 1.00 86.31 210 ALA A O 1
ATOM 1661 N N . ARG A 1 211 ? -0.486 -4.367 20.476 1.00 79.88 211 ARG A N 1
ATOM 1662 C CA . ARG A 1 211 ? 0.944 -4.088 20.230 1.00 79.88 211 ARG A CA 1
ATOM 1663 C C . ARG A 1 211 ? 1.184 -2.995 19.196 1.00 79.88 211 ARG A C 1
ATOM 1665 O O . ARG A 1 211 ? 2.278 -2.439 19.162 1.00 79.88 211 ARG A O 1
ATOM 1672 N N . HIS A 1 212 ? 0.204 -2.728 18.330 1.00 77.44 212 HIS A N 1
ATOM 1673 C CA . HIS A 1 212 ? 0.315 -1.835 17.171 1.00 77.44 212 HIS A CA 1
ATOM 1674 C C . HIS A 1 212 ? 1.518 -2.141 16.252 1.00 77.44 212 HIS A C 1
ATOM 1676 O O . HIS A 1 212 ? 1.998 -1.259 15.544 1.00 77.44 212 HIS A O 1
ATOM 1682 N N . ARG A 1 213 ? 2.012 -3.385 16.271 1.00 79.06 213 ARG A N 1
ATOM 1683 C CA . ARG A 1 213 ? 3.170 -3.884 15.507 1.00 79.06 213 ARG A CA 1
ATOM 1684 C C . ARG A 1 213 ? 2.857 -5.253 14.904 1.00 79.06 213 ARG A C 1
ATOM 1686 O O . ARG A 1 213 ? 3.652 -6.183 14.999 1.00 79.06 213 ARG A O 1
ATOM 1693 N N . ASP A 1 214 ? 1.649 -5.381 14.376 1.00 90.69 214 ASP A N 1
ATOM 1694 C CA . ASP A 1 214 ? 1.172 -6.626 13.789 1.00 90.69 214 ASP A CA 1
ATOM 1695 C C . ASP A 1 214 ? 1.938 -6.881 12.475 1.00 90.69 214 ASP A C 1
ATOM 1697 O O . ASP A 1 214 ? 2.025 -5.974 11.640 1.00 90.69 214 ASP A O 1
ATOM 1701 N N . PRO A 1 215 ? 2.543 -8.066 12.290 1.00 92.88 215 PRO A N 1
ATOM 1702 C CA . PRO A 1 215 ? 3.506 -8.299 11.214 1.00 92.88 215 PRO A CA 1
ATOM 1703 C C . PRO A 1 215 ? 2.877 -8.397 9.822 1.00 92.88 215 PRO A C 1
ATOM 1705 O O . PRO A 1 215 ? 3.550 -8.106 8.834 1.00 92.88 215 PRO A O 1
ATOM 1708 N N . VAL A 1 216 ? 1.610 -8.809 9.723 1.00 96.25 216 VAL A N 1
ATOM 1709 C CA . VAL A 1 216 ? 0.922 -9.002 8.442 1.00 96.25 216 VAL A CA 1
ATOM 1710 C C . VAL A 1 216 ? -0.341 -8.155 8.405 1.00 96.25 216 VAL A C 1
ATOM 1712 O O . VAL A 1 216 ? -1.112 -8.138 9.362 1.00 96.25 216 VAL A O 1
ATOM 1715 N N . SER A 1 217 ? -0.564 -7.450 7.293 1.00 95.94 217 SER A N 1
ATOM 1716 C CA . SER A 1 217 ? -1.784 -6.674 7.060 1.00 95.94 217 SER A CA 1
ATOM 1717 C C . SER A 1 217 ? -2.458 -7.059 5.745 1.00 95.94 217 SER A C 1
ATOM 1719 O O . SER A 1 217 ? -1.840 -7.011 4.683 1.00 95.94 217 SER A O 1
ATOM 1721 N N . LEU A 1 218 ? -3.750 -7.383 5.806 1.00 96.00 218 LEU A N 1
ATOM 1722 C CA . LEU A 1 218 ? -4.622 -7.513 4.644 1.00 96.00 218 LEU A CA 1
ATOM 1723 C C . LEU A 1 218 ? -5.273 -6.160 4.359 1.00 96.00 218 LEU A C 1
ATOM 1725 O O . LEU A 1 218 ? -6.187 -5.724 5.066 1.00 96.00 218 LEU A O 1
ATOM 1729 N N . VAL A 1 219 ? -4.811 -5.510 3.294 1.00 96.94 219 VAL A N 1
ATOM 1730 C CA . VAL A 1 219 ? -5.353 -4.232 2.827 1.00 96.94 219 VAL A CA 1
ATOM 1731 C C . VAL A 1 219 ? -6.351 -4.491 1.702 1.00 96.94 219 VAL A C 1
ATOM 1733 O O . VAL A 1 219 ? -6.017 -5.133 0.706 1.00 96.94 219 VAL A O 1
ATOM 1736 N N . LYS A 1 220 ? -7.582 -3.984 1.837 1.00 96.25 220 LYS A N 1
ATOM 1737 C CA . LYS A 1 220 ? -8.595 -4.049 0.768 1.00 96.25 220 LYS A CA 1
ATOM 1738 C C . LYS A 1 220 ? -9.046 -2.654 0.375 1.00 96.25 220 LYS A C 1
ATOM 1740 O O . LYS A 1 220 ? -9.407 -1.857 1.237 1.00 96.25 220 LYS A O 1
ATOM 1745 N N . ILE A 1 221 ? -9.068 -2.411 -0.931 1.00 96.94 221 ILE A N 1
ATOM 1746 C CA . ILE A 1 221 ? -9.638 -1.216 -1.551 1.00 96.94 221 ILE A CA 1
ATOM 1747 C C . ILE A 1 221 ? -11.109 -1.494 -1.844 1.00 96.94 221 ILE A C 1
ATOM 1749 O O . ILE A 1 221 ? -11.436 -2.458 -2.540 1.00 96.94 221 ILE A O 1
ATOM 1753 N N . HIS A 1 222 ? -11.987 -0.632 -1.345 1.00 97.31 222 HIS A N 1
ATOM 1754 C CA . HIS A 1 222 ? -13.424 -0.717 -1.563 1.00 97.31 222 HIS A CA 1
ATOM 1755 C C . HIS A 1 222 ? -13.863 0.331 -2.579 1.00 97.31 222 HIS A C 1
ATOM 1757 O O . HIS A 1 222 ? -13.445 1.489 -2.527 1.00 97.31 222 HIS A O 1
ATOM 1763 N N . ARG A 1 223 ? -14.727 -0.091 -3.503 1.00 96.75 223 ARG A N 1
ATOM 1764 C CA . ARG A 1 223 ? -15.399 0.783 -4.465 1.00 96.75 223 ARG A CA 1
ATOM 1765 C C . ARG A 1 223 ? -16.894 0.652 -4.261 1.00 96.75 223 ARG A C 1
ATOM 1767 O O . ARG A 1 223 ? -17.417 -0.467 -4.245 1.00 96.75 223 ARG A O 1
ATOM 1774 N N . ARG A 1 224 ? -17.581 1.777 -4.100 1.00 96.75 224 ARG A N 1
ATOM 1775 C CA . ARG A 1 224 ? -19.034 1.778 -3.944 1.00 96.75 224 ARG A CA 1
ATOM 1776 C C . ARG A 1 224 ? -19.707 1.421 -5.269 1.00 96.75 224 ARG A C 1
ATOM 1778 O O . ARG A 1 224 ? -19.153 1.611 -6.352 1.00 96.75 224 ARG A O 1
ATOM 1785 N N . ARG A 1 225 ? -20.942 0.926 -5.194 1.00 96.25 225 ARG A N 1
ATOM 1786 C CA . ARG A 1 225 ? -21.794 0.785 -6.385 1.00 96.25 225 ARG A CA 1
ATOM 1787 C C . ARG A 1 225 ? -22.150 2.173 -6.915 1.00 96.25 225 ARG A C 1
ATOM 1789 O O . ARG A 1 225 ? -22.406 3.067 -6.121 1.00 96.25 225 ARG A O 1
ATOM 1796 N N . ALA A 1 226 ? -22.239 2.332 -8.236 1.00 95.56 226 ALA A N 1
ATOM 1797 C CA . ALA A 1 226 ? -22.408 3.643 -8.877 1.00 95.56 226 ALA A CA 1
ATOM 1798 C C . ALA A 1 226 ? -23.638 4.448 -8.403 1.00 95.56 226 ALA A C 1
ATOM 1800 O O . ALA A 1 226 ? -23.597 5.672 -8.415 1.00 95.56 226 ALA A O 1
ATOM 1801 N N . HIS A 1 227 ? -24.710 3.779 -7.964 1.00 96.19 227 HIS A N 1
ATOM 1802 C CA . HIS A 1 227 ? -25.924 4.432 -7.457 1.00 96.19 227 HIS A CA 1
ATOM 1803 C C . HIS A 1 227 ? -25.828 4.889 -5.991 1.00 96.19 227 HIS A C 1
ATOM 1805 O O . HIS A 1 227 ? -26.726 5.576 -5.514 1.00 96.19 227 HIS A O 1
ATOM 1811 N N . LEU A 1 228 ? -24.786 4.488 -5.254 1.00 96.88 228 LEU A N 1
ATOM 1812 C CA . LEU A 1 228 ? -24.580 4.904 -3.868 1.00 96.88 228 LEU A CA 1
ATOM 1813 C C . LEU A 1 228 ? -23.709 6.160 -3.820 1.00 96.88 228 LEU A C 1
ATOM 1815 O O . LEU A 1 228 ? -22.662 6.246 -4.473 1.00 96.88 228 LEU A O 1
ATOM 1819 N N . SER A 1 229 ? -24.100 7.121 -2.982 1.00 97.00 229 SER A N 1
ATOM 1820 C CA . SER A 1 229 ? -23.189 8.194 -2.587 1.00 97.00 229 SER A CA 1
ATOM 1821 C C . SER A 1 229 ? -22.051 7.620 -1.735 1.00 97.00 229 SER A C 1
ATOM 1823 O O . SER A 1 229 ? -22.198 6.573 -1.097 1.00 97.00 229 SER A O 1
ATOM 1825 N N . ARG A 1 230 ? -20.894 8.295 -1.724 1.00 96.88 230 ARG A N 1
ATOM 1826 C CA . ARG A 1 230 ? -19.758 7.883 -0.884 1.00 96.88 230 ARG A CA 1
ATOM 1827 C C . ARG A 1 230 ? -20.145 7.881 0.595 1.00 96.88 230 ARG A C 1
ATOM 1829 O O . ARG A 1 230 ? -19.861 6.902 1.272 1.00 96.88 230 ARG A O 1
ATOM 1836 N N . THR A 1 231 ? -20.855 8.913 1.049 1.00 97.25 231 THR A N 1
ATOM 1837 C CA . THR A 1 231 ? -21.352 9.026 2.427 1.00 97.25 231 THR A CA 1
ATOM 1838 C C . THR A 1 231 ? -22.257 7.858 2.803 1.00 97.25 231 THR A C 1
ATOM 1840 O O . THR A 1 231 ? -21.972 7.175 3.777 1.00 97.25 231 THR A O 1
ATOM 1843 N N . ALA A 1 232 ? -23.276 7.545 1.992 1.00 97.62 232 ALA A N 1
ATOM 1844 C CA . ALA A 1 232 ? -24.191 6.440 2.290 1.00 97.62 232 ALA A CA 1
ATOM 1845 C C . ALA A 1 232 ? -23.473 5.079 2.306 1.00 97.62 232 ALA A C 1
ATOM 1847 O O . ALA A 1 232 ? -23.769 4.219 3.134 1.00 97.62 232 ALA A O 1
ATOM 1848 N N . PHE A 1 233 ? -22.505 4.880 1.403 1.00 98.31 233 PHE A N 1
ATOM 1849 C CA . PHE A 1 233 ? -21.649 3.694 1.417 1.00 98.31 233 PHE A CA 1
ATOM 1850 C C . PHE A 1 233 ? -20.825 3.608 2.710 1.00 98.31 233 PHE A C 1
ATOM 1852 O O . PHE A 1 233 ? -20.822 2.563 3.356 1.00 98.31 233 PHE A O 1
ATOM 1859 N N . GLN A 1 234 ? -20.149 4.694 3.086 1.00 98.12 234 GLN A N 1
ATOM 1860 C CA . GLN A 1 234 ? -19.294 4.766 4.270 1.00 98.12 234 GLN A CA 1
ATOM 1861 C C . GLN A 1 234 ? -20.092 4.570 5.568 1.00 98.12 234 GLN A C 1
ATOM 1863 O O . GLN A 1 234 ? -19.679 3.782 6.414 1.00 98.12 234 GLN A O 1
ATOM 1868 N N . GLU A 1 235 ? -21.266 5.186 5.701 1.00 97.69 235 GLU A N 1
ATOM 1869 C CA . GLU A 1 235 ? -22.160 5.009 6.855 1.00 97.69 235 GLU A CA 1
ATOM 1870 C C . GLU A 1 235 ? -22.620 3.555 7.004 1.00 97.69 235 GLU A C 1
ATOM 1872 O O . GLU A 1 235 ? -22.475 2.957 8.071 1.00 97.69 235 GLU A O 1
ATOM 1877 N N . ALA A 1 236 ? -23.113 2.945 5.919 1.00 97.25 236 ALA A N 1
ATOM 1878 C CA . ALA A 1 236 ? -23.521 1.542 5.934 1.00 97.25 236 ALA A CA 1
ATOM 1879 C C . ALA A 1 236 ? -22.342 0.598 6.231 1.00 97.25 236 ALA A C 1
ATOM 1881 O O . ALA A 1 236 ? -22.519 -0.451 6.859 1.00 97.25 236 ALA A O 1
ATOM 1882 N N . TRP A 1 237 ? -21.141 0.965 5.777 1.00 98.19 237 TRP A N 1
ATOM 1883 C CA . TRP A 1 237 ? -19.931 0.183 5.983 1.00 98.19 237 TRP A CA 1
ATOM 1884 C C . TRP A 1 237 ? -19.399 0.258 7.421 1.00 98.19 237 TRP A C 1
ATOM 1886 O O . TRP A 1 237 ? -18.991 -0.769 7.967 1.00 98.19 237 TRP A O 1
ATOM 1896 N N . LEU A 1 238 ? -19.445 1.436 8.051 1.00 97.38 238 LEU A N 1
ATOM 1897 C CA . LEU A 1 238 ? -19.036 1.626 9.445 1.00 97.38 238 LEU A CA 1
ATOM 1898 C C . LEU A 1 238 ? -20.063 1.082 10.445 1.00 97.38 238 LEU A C 1
ATOM 1900 O O . LEU A 1 238 ? -19.679 0.698 11.542 1.00 97.38 238 LEU A O 1
ATOM 1904 N N . GLY A 1 239 ? -21.345 1.051 10.075 1.00 97.06 239 GLY A N 1
ATOM 1905 C CA . GLY A 1 239 ? -22.410 0.453 10.880 1.00 97.06 239 GLY A CA 1
ATOM 1906 C C . GLY A 1 239 ? -22.558 -1.047 10.618 1.00 97.06 239 GLY A C 1
ATOM 1907 O O . GLY A 1 239 ? -21.713 -1.857 10.988 1.00 97.06 239 GLY A O 1
ATOM 1908 N N . ALA A 1 240 ? -23.635 -1.422 9.924 1.00 96.00 240 ALA A N 1
ATOM 1909 C CA . ALA A 1 240 ? -24.067 -2.815 9.794 1.00 96.00 240 ALA A CA 1
ATOM 1910 C C . ALA A 1 240 ? -22.994 -3.779 9.245 1.00 96.00 240 ALA A C 1
ATOM 1912 O O . ALA A 1 240 ? -22.954 -4.945 9.635 1.00 96.00 240 ALA A O 1
ATOM 1913 N N . GLN A 1 241 ? -22.124 -3.329 8.333 1.00 96.75 241 GLN A N 1
ATOM 1914 C CA . GLN A 1 241 ? -21.071 -4.201 7.794 1.00 96.75 241 GLN A CA 1
ATOM 1915 C C . GLN A 1 241 ? -19.898 -4.381 8.764 1.00 96.75 241 GLN A C 1
ATOM 1917 O O . GLN A 1 241 ? -19.314 -5.464 8.800 1.00 96.75 241 GLN A O 1
ATOM 1922 N N . ALA A 1 242 ? -19.557 -3.357 9.550 1.00 97.62 242 ALA A N 1
ATOM 1923 C CA . ALA A 1 242 ? -18.561 -3.479 10.608 1.00 97.62 242 ALA A CA 1
ATOM 1924 C C . ALA A 1 242 ? -19.016 -4.505 11.649 1.00 97.62 242 ALA A C 1
ATOM 1926 O O . ALA A 1 242 ? -18.253 -5.415 11.970 1.00 97.62 242 ALA A O 1
ATOM 1927 N N . ASP A 1 243 ? -20.276 -4.418 12.085 1.00 98.00 243 ASP A N 1
ATOM 1928 C CA . ASP A 1 243 ? -20.874 -5.363 13.033 1.00 98.00 243 ASP A CA 1
ATOM 1929 C C . ASP A 1 243 ? -20.828 -6.796 12.496 1.00 98.00 243 ASP A C 1
ATOM 1931 O O . ASP A 1 243 ? -20.423 -7.720 13.202 1.00 98.00 243 ASP A O 1
ATOM 1935 N N . LEU A 1 244 ? -21.167 -6.983 11.215 1.00 97.88 244 LEU A N 1
ATOM 1936 C CA . LEU A 1 244 ? -21.130 -8.293 10.570 1.00 97.88 244 LEU A CA 1
ATOM 1937 C C . LEU A 1 244 ? -19.722 -8.901 10.551 1.00 97.88 244 LEU A C 1
ATOM 1939 O O . LEU A 1 244 ? -19.585 -10.107 10.762 1.00 97.88 244 LEU A O 1
ATOM 1943 N N . VAL A 1 245 ? -18.692 -8.095 10.275 1.00 97.06 245 VAL A N 1
ATOM 1944 C CA . VAL A 1 245 ? -17.291 -8.543 10.287 1.00 97.06 245 VAL A CA 1
ATOM 1945 C C . VAL A 1 245 ? -16.855 -8.861 11.716 1.00 97.06 245 VAL A C 1
ATOM 1947 O O . VAL A 1 245 ? -16.336 -9.945 11.964 1.00 97.06 245 VAL A O 1
ATOM 1950 N N . CYS A 1 246 ? -17.110 -7.965 12.668 1.00 97.88 246 CYS A N 1
ATOM 1951 C CA . CYS A 1 246 ? -16.723 -8.143 14.068 1.00 97.88 246 CYS A CA 1
ATOM 1952 C C . CYS A 1 246 ? -17.422 -9.338 14.740 1.00 97.88 246 CYS A C 1
ATOM 1954 O O . CYS A 1 246 ? -16.838 -9.962 15.623 1.00 97.88 246 CYS A O 1
ATOM 1956 N N . ALA A 1 247 ? -18.633 -9.699 14.306 1.00 98.00 247 ALA A N 1
ATOM 1957 C CA . ALA A 1 247 ? -19.376 -10.845 14.831 1.00 98.00 247 ALA A CA 1
ATOM 1958 C C . ALA A 1 247 ? -18.844 -12.214 14.359 1.00 98.00 247 ALA A C 1
ATOM 1960 O O . ALA A 1 247 ? -19.251 -13.250 14.894 1.00 98.00 247 ALA A O 1
ATOM 1961 N N . GLN A 1 248 ? -17.954 -12.266 13.360 1.00 97.94 248 GLN A N 1
ATOM 1962 C CA . GLN A 1 248 ? -17.425 -13.538 12.869 1.00 97.94 248 GLN A CA 1
ATOM 1963 C C . GLN A 1 248 ? -16.490 -14.184 13.898 1.00 97.94 248 GLN A C 1
ATOM 1965 O O . GLN A 1 248 ? -15.551 -13.564 14.397 1.00 97.94 248 GLN A O 1
ATOM 1970 N N . LYS A 1 249 ? -16.666 -15.491 14.134 1.00 98.00 249 LYS A N 1
ATOM 1971 C CA . LYS A 1 249 ? -15.759 -16.275 14.994 1.00 98.00 249 LYS A CA 1
ATOM 1972 C C . LYS A 1 249 ? -14.309 -16.226 14.504 1.00 98.00 249 LYS A C 1
ATOM 1974 O O . LYS A 1 249 ? -13.395 -16.154 15.320 1.00 98.00 249 LYS A O 1
ATOM 1979 N N . ALA A 1 250 ? -14.108 -16.247 13.185 1.00 96.69 250 ALA A N 1
ATOM 1980 C CA . ALA A 1 250 ? -12.786 -16.131 12.573 1.00 96.69 250 ALA A CA 1
ATOM 1981 C C . ALA A 1 250 ? -12.137 -14.777 12.895 1.00 96.69 250 ALA A C 1
ATOM 1983 O O . ALA A 1 250 ? -10.985 -14.736 13.313 1.00 96.69 250 ALA A O 1
ATOM 1984 N N . THR A 1 251 ? -12.895 -13.678 12.816 1.00 97.69 251 THR A N 1
ATOM 1985 C CA . THR A 1 251 ? -12.402 -12.344 13.182 1.00 97.69 251 THR A CA 1
ATOM 1986 C C . THR A 1 251 ? -11.949 -12.296 14.637 1.00 97.69 251 THR A C 1
ATOM 1988 O O . THR A 1 251 ? -10.830 -11.871 14.897 1.00 97.69 251 THR A O 1
ATOM 1991 N N . ALA A 1 252 ? -12.749 -12.816 15.572 1.00 96.94 252 ALA A N 1
ATOM 1992 C CA . ALA A 1 252 ? -12.365 -12.870 16.985 1.00 96.94 252 ALA A CA 1
ATOM 1993 C C . ALA A 1 252 ? -11.103 -13.718 17.249 1.00 96.94 252 ALA A C 1
ATOM 1995 O O . ALA A 1 252 ? -10.364 -13.456 18.197 1.00 96.94 252 ALA A O 1
ATOM 1996 N N . ARG A 1 253 ? -10.855 -14.742 16.425 1.00 97.81 253 ARG A N 1
ATOM 1997 C CA . ARG A 1 253 ? -9.712 -15.650 16.573 1.00 97.81 253 ARG A CA 1
ATOM 1998 C C . ARG A 1 253 ? -8.420 -15.077 15.984 1.00 97.81 253 ARG A C 1
ATOM 2000 O O . ARG A 1 253 ? -7.382 -15.119 16.649 1.00 97.81 253 ARG A O 1
ATOM 2007 N N . TYR A 1 254 ? -8.495 -14.567 14.758 1.00 97.56 254 TYR A N 1
ATOM 2008 C CA . TYR A 1 254 ? -7.330 -14.307 13.908 1.00 97.56 254 TYR A CA 1
ATOM 2009 C C . TYR A 1 254 ? -6.989 -12.822 13.756 1.00 97.56 254 TYR A C 1
ATOM 2011 O O . TYR A 1 254 ? -5.820 -12.467 13.608 1.00 97.56 254 TYR A O 1
ATOM 2019 N N . VAL A 1 255 ? -7.981 -11.930 13.826 1.00 97.88 255 VAL A N 1
ATOM 2020 C CA . VAL A 1 255 ? -7.764 -10.499 13.579 1.00 97.88 255 VAL A CA 1
ATOM 2021 C C . VAL A 1 255 ? -7.286 -9.819 14.859 1.00 97.88 255 VAL A C 1
ATOM 2023 O O . VAL A 1 255 ? -8.001 -9.745 15.856 1.00 97.88 255 VAL A O 1
ATOM 2026 N N . ARG A 1 256 ? -6.067 -9.275 14.825 1.00 97.50 256 ARG A N 1
ATOM 2027 C CA . ARG A 1 256 ? -5.482 -8.475 15.917 1.00 97.50 256 ARG A CA 1
ATOM 2028 C C . ARG A 1 256 ? -5.861 -7.018 15.840 1.00 97.50 256 ARG A C 1
ATOM 2030 O O . ARG A 1 256 ? -5.890 -6.325 16.852 1.00 97.50 256 ARG A O 1
ATOM 2037 N N . ARG A 1 257 ? -6.156 -6.555 14.633 1.00 96.50 257 ARG A N 1
ATOM 2038 C CA . ARG A 1 257 ? -6.529 -5.179 14.383 1.00 96.50 257 ARG A CA 1
ATOM 2039 C C . ARG A 1 257 ? -7.468 -5.083 13.205 1.00 96.50 257 ARG A C 1
ATOM 2041 O O . ARG A 1 257 ? -7.228 -5.708 12.182 1.00 96.50 257 ARG A O 1
ATOM 2048 N N . TYR A 1 258 ? -8.470 -4.224 13.317 1.00 97.56 258 TYR A N 1
ATOM 2049 C CA . TYR A 1 258 ? -9.326 -3.847 12.205 1.00 97.56 258 TYR A CA 1
ATOM 2050 C C . TYR A 1 258 ? -9.523 -2.333 12.202 1.00 97.56 258 TYR A C 1
ATOM 2052 O O . TYR A 1 258 ? -10.055 -1.768 13.158 1.00 97.56 258 TYR A O 1
ATOM 2060 N N . ALA A 1 259 ? -9.066 -1.680 11.135 1.00 96.50 259 ALA A N 1
ATOM 2061 C CA . ALA A 1 259 ? -9.384 -0.294 10.819 1.00 96.50 259 ALA A CA 1
ATOM 2062 C C . ALA A 1 259 ? -10.168 -0.183 9.512 1.00 96.50 259 ALA A C 1
ATOM 2064 O O . ALA A 1 259 ? -9.912 -0.911 8.546 1.00 96.50 259 ALA A O 1
ATOM 2065 N N . GLN A 1 260 ? -11.067 0.794 9.475 1.00 97.94 260 GLN A N 1
ATOM 2066 C CA . GLN A 1 260 ? -11.635 1.333 8.250 1.00 97.94 260 GLN A CA 1
ATOM 2067 C C . GLN A 1 260 ? -11.109 2.750 8.039 1.00 97.94 260 GLN A C 1
ATOM 2069 O O . GLN A 1 260 ? -11.216 3.593 8.928 1.00 97.94 260 GLN A O 1
ATOM 2074 N N . LEU A 1 261 ? -10.571 3.022 6.855 1.00 98.12 261 LEU A N 1
ATOM 2075 C CA . LEU A 1 261 ? -10.191 4.362 6.427 1.00 98.12 261 LEU A CA 1
ATOM 2076 C C . LEU A 1 261 ? -11.255 4.868 5.462 1.00 98.12 261 LEU A C 1
ATOM 2078 O O . LEU A 1 261 ? -11.603 4.178 4.500 1.00 98.12 261 LEU A O 1
ATOM 2082 N N . HIS A 1 262 ? -11.777 6.053 5.754 1.00 98.00 262 HIS A N 1
ATOM 2083 C CA . HIS A 1 262 ? -12.892 6.685 5.053 1.00 98.00 262 HIS A CA 1
ATOM 2084 C C . HIS A 1 262 ? -12.396 7.939 4.325 1.00 98.00 262 HIS A C 1
ATOM 2086 O O . HIS A 1 262 ? -12.313 9.000 4.953 1.00 98.00 262 HIS A O 1
ATOM 2092 N N . PRO A 1 263 ? -12.009 7.833 3.035 1.00 97.19 263 PRO A N 1
ATOM 2093 C CA . PRO A 1 263 ? -11.548 8.973 2.254 1.00 97.19 263 PRO A CA 1
ATOM 2094 C C . PRO A 1 263 ? -12.604 10.071 2.168 1.00 97.19 263 PRO A C 1
ATOM 2096 O O . PRO A 1 263 ? -13.766 9.802 1.851 1.00 97.19 263 PRO A O 1
ATOM 2099 N N . PHE A 1 264 ? -12.191 11.310 2.423 1.00 95.75 264 PHE A N 1
ATOM 2100 C CA . PHE A 1 264 ? -13.050 12.496 2.364 1.00 95.75 264 PHE A CA 1
ATOM 2101 C C . PHE A 1 264 ? -12.442 13.652 1.558 1.00 95.75 264 PHE A C 1
ATOM 2103 O O . PHE A 1 264 ? -13.120 14.652 1.337 1.00 95.75 264 PHE A O 1
ATOM 2110 N N . GLY A 1 265 ? -11.196 13.526 1.105 1.00 94.19 265 GLY A N 1
ATOM 2111 C CA . GLY A 1 265 ? -10.515 14.537 0.302 1.00 94.19 265 GLY A CA 1
ATOM 2112 C C . GLY A 1 265 ? -9.203 14.011 -0.265 1.00 94.19 265 GLY A C 1
ATOM 2113 O O . GLY A 1 265 ? -8.884 12.836 -0.116 1.00 94.19 265 GLY A O 1
ATOM 2114 N N . SER A 1 266 ? -8.433 14.891 -0.896 1.00 94.06 266 SER A N 1
ATOM 2115 C CA . SER A 1 266 ? -7.085 14.601 -1.381 1.00 94.06 266 SER A CA 1
ATOM 2116 C C . SER A 1 266 ? -6.213 15.847 -1.241 1.00 94.06 266 SER A C 1
ATOM 2118 O O . SER A 1 266 ? -6.729 16.966 -1.231 1.00 94.06 266 SER A O 1
ATOM 2120 N N . THR A 1 267 ? -4.900 15.663 -1.113 1.00 90.31 267 THR A N 1
ATOM 2121 C CA . THR A 1 267 ? -3.940 16.776 -1.042 1.00 90.31 267 THR A CA 1
ATOM 2122 C C . THR A 1 267 ? -3.628 17.379 -2.414 1.00 90.31 267 THR A C 1
ATOM 2124 O O . THR A 1 267 ? -3.089 18.480 -2.488 1.00 90.31 267 THR A O 1
ATOM 2127 N N . GLN A 1 268 ? -3.982 16.690 -3.503 1.00 90.31 268 GLN A N 1
ATOM 2128 C CA . GLN A 1 268 ? -3.811 17.149 -4.884 1.00 90.31 268 GLN A CA 1
ATOM 2129 C C . GLN A 1 268 ? -4.821 16.461 -5.818 1.00 90.31 268 GLN A C 1
ATOM 2131 O O . GLN A 1 268 ? -5.642 15.662 -5.387 1.00 90.31 268 GLN A O 1
ATOM 2136 N N . ALA A 1 269 ? -4.788 16.760 -7.119 1.00 92.19 269 ALA A N 1
ATOM 2137 C CA . ALA A 1 269 ? -5.582 16.002 -8.082 1.00 92.19 269 ALA A CA 1
ATOM 2138 C C . ALA A 1 269 ? -5.078 14.549 -8.160 1.00 92.19 269 ALA A C 1
ATOM 2140 O O . ALA A 1 269 ? -3.915 14.317 -8.490 1.00 92.19 269 ALA A O 1
ATOM 2141 N N . ASP A 1 270 ? -5.962 13.589 -7.884 1.00 92.44 270 ASP A N 1
ATOM 2142 C CA . ASP A 1 270 ? -5.641 12.160 -7.881 1.00 92.44 270 ASP A CA 1
ATOM 2143 C C . ASP A 1 270 ? -6.757 11.324 -8.545 1.00 92.44 270 ASP A C 1
ATOM 2145 O O . ASP A 1 270 ? -7.701 10.864 -7.892 1.00 92.44 270 ASP A O 1
ATOM 2149 N N . PRO A 1 271 ? -6.687 11.114 -9.872 1.00 92.69 271 PRO A N 1
ATOM 2150 C CA . PRO A 1 271 ? -7.689 10.338 -10.596 1.00 92.69 271 PRO A CA 1
ATOM 2151 C C . PRO A 1 271 ? -7.773 8.869 -10.167 1.00 92.69 271 PRO A C 1
ATOM 2153 O O . PRO A 1 271 ? -8.848 8.276 -10.266 1.00 92.69 271 PRO A O 1
ATOM 2156 N N . GLU A 1 272 ? -6.674 8.265 -9.707 1.00 93.25 272 GLU A N 1
ATOM 2157 C CA . GLU A 1 272 ? -6.663 6.862 -9.283 1.00 93.25 272 GLU A CA 1
ATOM 2158 C C . GLU A 1 272 ? -7.163 6.713 -7.843 1.00 93.25 272 GLU A C 1
ATOM 2160 O O . GLU A 1 272 ? -8.015 5.856 -7.585 1.00 93.25 272 GLU A O 1
ATOM 2165 N N . GLY A 1 273 ? -6.721 7.588 -6.936 1.00 93.81 273 GLY A N 1
ATOM 2166 C CA . GLY A 1 273 ? -7.210 7.674 -5.560 1.00 93.81 273 GLY A CA 1
ATOM 2167 C C . GLY A 1 273 ? -8.693 8.011 -5.478 1.00 93.81 273 GLY A C 1
ATOM 2168 O O . GLY A 1 273 ? -9.419 7.357 -4.732 1.00 93.81 273 GLY A O 1
ATOM 2169 N N . SER A 1 274 ? -9.201 8.892 -6.349 1.00 93.69 274 SER A N 1
ATOM 2170 C CA . SER A 1 274 ? -10.626 9.269 -6.361 1.00 93.69 274 SER A CA 1
ATOM 2171 C C . SER A 1 274 ? -11.588 8.092 -6.593 1.00 93.69 274 SER A C 1
ATOM 2173 O O . SER A 1 274 ? -12.775 8.172 -6.259 1.00 93.69 274 SER A O 1
ATOM 2175 N N . ARG A 1 275 ? -11.086 6.973 -7.138 1.00 94.69 275 ARG A N 1
ATOM 2176 C CA . ARG A 1 275 ? -11.841 5.725 -7.341 1.00 94.69 275 ARG A CA 1
ATOM 2177 C C . ARG A 1 275 ? -11.964 4.884 -6.069 1.00 94.69 275 ARG A C 1
ATOM 2179 O O . ARG A 1 275 ? -12.615 3.842 -6.116 1.00 94.69 275 ARG A O 1
ATOM 2186 N N . ILE A 1 276 ? -11.308 5.272 -4.979 1.00 96.94 276 ILE A N 1
ATOM 2187 C CA . ILE A 1 276 ? -11.286 4.569 -3.697 1.00 96.94 276 ILE A CA 1
ATOM 2188 C C . ILE A 1 276 ? -12.333 5.201 -2.780 1.00 96.94 276 ILE A C 1
ATOM 2190 O O . ILE A 1 276 ? -12.295 6.392 -2.490 1.00 96.94 276 ILE A O 1
ATOM 2194 N N . ASP A 1 277 ? -13.287 4.398 -2.314 1.00 98.00 277 ASP A N 1
ATOM 2195 C CA . ASP A 1 277 ? -14.363 4.864 -1.428 1.00 98.00 277 ASP A CA 1
ATOM 2196 C C . ASP A 1 277 ? -14.173 4.452 0.028 1.00 98.00 277 ASP A C 1
ATOM 2198 O O . ASP A 1 277 ? -14.798 5.017 0.926 1.00 98.00 277 ASP A O 1
ATOM 2202 N N . GLY A 1 278 ? -13.304 3.476 0.264 1.00 98.12 278 GLY A N 1
ATOM 2203 C CA . GLY A 1 278 ? -12.955 2.991 1.587 1.00 98.12 278 GLY A CA 1
ATOM 2204 C C . GLY A 1 278 ? -11.755 2.059 1.528 1.00 98.12 278 GLY A C 1
ATOM 2205 O O . GLY A 1 278 ? -11.486 1.439 0.496 1.00 98.12 278 GLY A O 1
ATOM 2206 N N . ILE A 1 279 ? -11.028 1.946 2.636 1.00 98.44 279 ILE A N 1
ATOM 2207 C CA . ILE A 1 279 ? -9.877 1.043 2.758 1.00 98.44 279 ILE A CA 1
ATOM 2208 C C . ILE A 1 279 ? -9.989 0.283 4.073 1.00 98.44 279 ILE A C 1
ATOM 2210 O O . ILE A 1 279 ? -10.016 0.901 5.133 1.00 98.44 279 ILE A O 1
ATOM 2214 N N . SER A 1 280 ? -10.074 -1.047 4.038 1.00 98.00 280 SER A N 1
ATOM 2215 C CA . SER A 1 280 ? -9.941 -1.835 5.272 1.00 98.00 280 SER A CA 1
ATOM 2216 C C . SER A 1 280 ? -8.499 -2.258 5.461 1.00 98.00 280 SER A C 1
ATOM 2218 O O . SER A 1 280 ? -7.913 -2.821 4.534 1.00 98.00 280 SER A O 1
ATOM 2220 N N . VAL A 1 281 ? -7.992 -2.080 6.676 1.00 97.50 281 VAL A N 1
ATOM 2221 C CA . VAL A 1 281 ? -6.712 -2.625 7.124 1.00 97.50 281 VAL A CA 1
ATOM 2222 C C . VAL A 1 281 ? -7.007 -3.609 8.247 1.00 97.50 281 VAL A C 1
ATOM 2224 O O . VAL A 1 281 ? -7.426 -3.210 9.335 1.00 97.50 281 VAL A O 1
ATOM 2227 N N . LEU A 1 282 ? -6.846 -4.898 7.958 1.00 97.50 282 LEU A N 1
ATOM 2228 C CA . LEU A 1 282 ? -6.921 -5.958 8.958 1.00 97.50 282 LEU A CA 1
ATOM 2229 C C . LEU A 1 282 ? -5.508 -6.450 9.233 1.00 97.50 282 LEU A C 1
ATOM 2231 O O . LEU A 1 282 ? -4.779 -6.694 8.276 1.00 97.50 282 LEU A O 1
ATOM 2235 N N . SER A 1 283 ? -5.127 -6.611 10.495 1.00 97.25 283 SER A N 1
ATOM 2236 C CA . SER A 1 283 ? -3.788 -7.079 10.856 1.00 97.25 283 SER A CA 1
ATOM 2237 C C . SER A 1 283 ? -3.824 -8.381 11.647 1.00 97.25 283 SER A C 1
ATOM 2239 O O . SER A 1 283 ? -4.758 -8.627 12.414 1.00 97.25 283 SER A O 1
ATOM 2241 N N . PHE A 1 284 ? -2.798 -9.200 11.435 1.00 97.12 284 PHE A N 1
ATOM 2242 C CA . PHE A 1 284 ? -2.723 -10.605 11.827 1.00 97.12 284 PHE A CA 1
ATOM 2243 C C . PHE A 1 284 ? -1.328 -10.934 12.370 1.00 97.12 284 PHE A C 1
ATOM 2245 O O . PHE A 1 284 ? -0.356 -10.250 12.035 1.00 97.12 284 PHE A O 1
ATOM 2252 N N . ASP A 1 285 ? -1.223 -11.992 13.178 1.00 96.12 285 ASP A N 1
ATOM 2253 C CA . ASP A 1 285 ? 0.059 -12.449 13.734 1.00 96.12 285 ASP A CA 1
ATOM 2254 C C . ASP A 1 285 ? 0.917 -13.199 12.705 1.00 96.12 285 ASP A C 1
ATOM 2256 O O . ASP A 1 285 ? 2.141 -13.245 12.834 1.00 96.12 285 ASP A O 1
ATOM 2260 N N . SER A 1 286 ? 0.297 -13.790 11.684 1.00 95.62 286 SER A N 1
ATOM 2261 C CA . SER A 1 286 ? 0.984 -14.576 10.661 1.00 95.62 286 SER A CA 1
ATOM 2262 C C . SER A 1 286 ? 0.241 -14.552 9.325 1.00 95.62 286 SER A C 1
ATOM 2264 O O . SER A 1 286 ? -0.906 -14.117 9.252 1.00 95.62 286 SER A O 1
ATOM 2266 N N . LEU A 1 287 ? 0.893 -15.027 8.256 1.00 95.19 287 LEU A N 1
ATOM 2267 C CA . LEU A 1 287 ? 0.249 -15.177 6.947 1.00 95.19 287 LEU A CA 1
ATOM 2268 C C . LEU A 1 287 ? -0.841 -16.262 6.971 1.00 95.19 287 LEU A C 1
ATOM 2270 O O . LEU A 1 287 ? -1.879 -16.070 6.352 1.00 95.19 287 LEU A O 1
ATOM 2274 N N . ASN A 1 288 ? -0.642 -17.337 7.741 1.00 95.44 288 ASN A N 1
ATOM 2275 C CA . ASN A 1 288 ? -1.626 -18.414 7.889 1.00 95.44 288 ASN A CA 1
ATOM 2276 C C . ASN A 1 288 ? -2.945 -17.894 8.476 1.00 95.44 288 ASN A C 1
ATOM 2278 O O . ASN A 1 288 ? -4.009 -18.247 7.989 1.00 95.44 288 ASN A O 1
ATOM 2282 N N . ASP A 1 289 ? -2.885 -16.986 9.456 1.00 96.25 289 ASP A N 1
ATOM 2283 C CA . ASP A 1 289 ? -4.090 -16.369 10.034 1.00 96.25 289 ASP A CA 1
ATOM 2284 C C . ASP A 1 289 ? -4.869 -15.502 9.024 1.00 96.25 289 ASP A C 1
ATOM 2286 O O . ASP A 1 289 ? -6.041 -15.214 9.240 1.00 96.25 289 ASP A O 1
ATOM 2290 N N . VAL A 1 290 ? -4.221 -15.031 7.947 1.00 95.12 290 VAL A N 1
ATOM 2291 C CA . VAL A 1 290 ? -4.898 -14.331 6.836 1.00 95.12 290 VAL A CA 1
ATOM 2292 C C . VAL A 1 290 ? -5.582 -15.324 5.896 1.00 95.12 290 VAL A C 1
ATOM 2294 O O . VAL A 1 290 ? -6.531 -14.961 5.196 1.00 95.12 290 VAL A O 1
ATOM 2297 N N . GLU A 1 291 ? -5.040 -16.537 5.812 1.00 94.31 291 GLU A N 1
ATOM 2298 C CA . GLU A 1 291 ? -5.464 -17.578 4.880 1.00 94.31 291 GLU A CA 1
ATOM 2299 C C . GLU A 1 291 ? -6.601 -18.454 5.419 1.00 94.31 291 GLU A C 1
ATOM 2301 O O . GLU A 1 291 ? -7.386 -18.962 4.611 1.00 94.31 291 GLU A O 1
ATOM 2306 N N . ASP A 1 292 ? -6.711 -18.559 6.745 1.00 90.94 292 ASP A N 1
ATOM 2307 C CA . ASP A 1 292 ? -7.777 -19.243 7.496 1.00 90.94 292 ASP A CA 1
ATOM 2308 C C . ASP A 1 292 ? -9.024 -18.364 7.747 1.00 90.94 292 ASP A C 1
ATOM 2310 O O . ASP A 1 292 ? -10.153 -18.914 7.692 1.00 90.94 292 ASP A O 1
#

Secondary structure (DSSP, 8-state):
---TT-TTGGG-GGGGSTTTSPPPPP-SSPPEEEEEEEEE--S--TTTS---TT-SB-TTSSBPSSTTT-GGG-SS---TTTHHHHHHHHIIIIIGGGGT---TT---TT--EEEEEE--TTS-BTTBPSSP---B-TTSPBPS-HHHHPPPP---S-SEEEEEEESSHHHHHHHHT-HHHIIIIIHHHHHHEEEE--EEEEEEEEE--SSS--SEEEEEEE---TTS-HHHHHHHIIIIIHHHHHT-HHHHHH-SEEEEEEEEEESS--TTGGG--EEEEEEESSSHHHH-

pLDDT: mean 89.75, std 9.7, range [40.75, 98.44]

Radius of gyration: 20.86 Å; chains: 1; bounding box: 53×62×54 Å

Sequence (292 aa):
MTDRTAPDLARSDMLQRPPHGAATRATTRPLIVTPTFVSRSDDSPLERRPRDPGSNVGRDGRSAMRPDRHPEAVALEPDPNLAFEHWDAYWRKVHGPKFAYAEPGTQNDRVLRYDQVHRVASGPSSGFRPPYRAMVEAEGRLVSDPAARVPAYRRPSFDGFAYIAYAETDDIAAVLGQEQYAARIVADERTAFRMVTREVAREYILIPSARHRDPVSLVKIHRRRAHLSRTAFQEAWLGAQADLVCAQKATARYVRRYAQLHPFGSTQADPEGSRIDGISVLSFDSLNDVED

Foldseek 3Di:
DPDCPPPVNVLFLCCCDPPNRDADDDDPFWWKKWKKFFAWLFQDACVVAPFDVQAQAAPVSGHQDNCVVVLNRRHQDSPPVCRLVSLQCCVVPPQVSVLSGDDPPADSVQFNDKDKFFDDLPAADPVHADPDDACADPVRHHDPCVVVVDDDDDDDNGGIIMMTTGRDPVSVCVRCVDPVCCVRNVSVCRNTGRDMFFFMWTKDWLAAAPVVPFPDKDKDFDADDPPDDLVRVVVCCVPPVSCVQCPDPLCVVWWRTKMKTATDGGPDDGPPNVRGSIMIITGGNDSVSVRD